Protein AF-A0A9P1H185-F1 (afdb_monomer_lite)

Radius of gyration: 24.17 Å; chains: 1; bounding box: 70×68×80 Å

Secondary structure (DSSP, 8-state):
--TT------HHHHHHHHHHHHHHHHHHHHHHHHHHHHHHTTTTT-BHHHHHHH-TT-----SSGGGSPPPPP-TTTS-S-TTS-S--------TT-TT------------S----------TTHHHHTTTS-HHHHHHHHHHHHHHH---HHHHHHHHHHHHHHHHHHHT---SGGGGS------HHHHHHHT-SSSGGG-TT-TTSTT-HHHHHHHHHHHHHHHHHHHHSTT--HHHHHHHHHHHHHHHHTTBSSHHHHHHHHHHHHHHHH-GGGS-HHHHHHHHHHTT--SS---GGG-GGGSTTTTS-PPPHHHHHHHHHHHHHHHHHHHHHHHHHHHHHHHHHHHHHTTS-------

pLDDT: mean 76.31, std 20.83, range [21.75, 98.5]

Structure (mmCIF, N/CA/C/O backbone):
data_AF-A0A9P1H185-F1
#
_entry.id   AF-A0A9P1H185-F1
#
loop_
_atom_site.group_PDB
_atom_site.id
_atom_site.type_symbol
_atom_site.label_atom_id
_atom_site.label_alt_id
_atom_site.label_comp_id
_atom_site.label_asym_id
_atom_site.label_entity_id
_atom_site.label_seq_id
_atom_site.pdbx_PDB_ins_code
_atom_site.Cartn_x
_atom_site.Cartn_y
_atom_site.Cartn_z
_atom_site.occupancy
_atom_site.B_iso_or_equiv
_atom_site.auth_seq_id
_atom_site.auth_comp_id
_atom_site.auth_asym_id
_atom_site.auth_atom_id
_atom_site.pdbx_PDB_model_num
ATOM 1 N N . MET A 1 1 ? -19.708 -1.095 45.847 1.00 39.59 1 MET A N 1
ATOM 2 C CA . MET A 1 1 ? -19.482 -0.284 44.632 1.00 39.59 1 MET A CA 1
ATOM 3 C C . MET A 1 1 ? -20.523 -0.719 43.624 1.00 39.59 1 MET A C 1
ATOM 5 O O . MET A 1 1 ? -20.491 -1.873 43.225 1.00 39.59 1 MET A O 1
ATOM 9 N N . ASN A 1 2 ? -21.507 0.139 43.353 1.00 37.62 2 ASN A N 1
ATOM 10 C CA . ASN A 1 2 ? -22.633 -0.177 42.475 1.00 37.62 2 ASN A CA 1
ATOM 11 C C . ASN A 1 2 ? -22.173 -0.309 41.018 1.00 37.62 2 ASN A C 1
ATOM 13 O O . ASN A 1 2 ? -21.367 0.485 40.545 1.00 37.62 2 ASN A O 1
ATOM 17 N N . GLU A 1 3 ? -22.770 -1.260 40.303 1.00 44.12 3 GLU A N 1
ATOM 18 C CA . GLU A 1 3 ? -22.661 -1.509 38.854 1.00 44.12 3 GLU A CA 1
ATOM 19 C C . GLU A 1 3 ? -23.153 -0.349 37.955 1.00 44.12 3 GLU A C 1
ATOM 21 O O . GLU A 1 3 ? -23.257 -0.504 36.740 1.00 44.12 3 GLU A O 1
ATOM 26 N N . SER A 1 4 ? -23.447 0.827 38.516 1.00 45.25 4 SER A N 1
ATOM 27 C CA . SER A 1 4 ? -24.159 1.922 37.846 1.00 45.25 4 SER A CA 1
ATOM 28 C C . SER A 1 4 ? -23.272 3.025 37.248 1.00 45.25 4 SER A C 1
ATOM 30 O O . SER A 1 4 ? -23.803 4.041 36.818 1.00 45.25 4 SER A O 1
ATOM 32 N N . GLU A 1 5 ? -21.949 2.850 37.181 1.00 45.44 5 GLU A N 1
ATOM 33 C CA . GLU A 1 5 ? -21.020 3.822 36.564 1.00 45.44 5 GLU A CA 1
ATOM 34 C C . GLU A 1 5 ? -20.367 3.303 35.267 1.00 45.44 5 GLU A C 1
ATOM 36 O O . GLU A 1 5 ? -19.230 3.642 34.938 1.00 45.44 5 GLU A O 1
ATOM 41 N N . ARG A 1 6 ? -21.080 2.501 34.462 1.00 50.19 6 ARG A N 1
ATOM 42 C CA . ARG A 1 6 ? -20.722 2.403 33.037 1.00 50.19 6 ARG A CA 1
ATOM 43 C C . ARG A 1 6 ? -21.181 3.681 32.349 1.00 50.19 6 ARG A C 1
ATOM 45 O O . ARG A 1 6 ? -22.349 3.821 32.009 1.00 50.19 6 ARG A O 1
ATOM 52 N N . SER A 1 7 ? -20.245 4.606 32.166 1.00 54.88 7 SER A N 1
ATOM 53 C CA . SER A 1 7 ? -20.373 5.751 31.264 1.00 54.88 7 SER A CA 1
ATOM 54 C C . SER A 1 7 ? -20.792 5.260 29.872 1.00 54.88 7 SER A C 1
ATOM 56 O O . SER A 1 7 ? -19.984 4.704 29.127 1.00 54.88 7 SER A O 1
ATOM 58 N N . VAL A 1 8 ? -22.078 5.390 29.544 1.00 65.25 8 VAL A N 1
ATOM 59 C CA . VAL A 1 8 ? -22.592 5.144 28.195 1.00 65.25 8 VAL A CA 1
ATOM 60 C C . VAL A 1 8 ? -22.393 6.440 27.416 1.00 65.25 8 VAL A C 1
ATOM 62 O O . VAL A 1 8 ? -23.007 7.458 27.734 1.00 65.25 8 VAL A O 1
ATOM 65 N N . LEU A 1 9 ? -21.501 6.421 26.424 1.00 73.00 9 LEU A N 1
ATOM 66 C CA . LEU A 1 9 ? -21.326 7.532 25.484 1.00 73.00 9 LEU A CA 1
ATOM 67 C C . LEU A 1 9 ? -22.669 7.860 24.815 1.00 73.00 9 LEU A C 1
ATOM 69 O O . LEU A 1 9 ? -23.415 6.958 24.431 1.00 73.00 9 LEU A O 1
ATOM 73 N N . SER A 1 10 ? -22.981 9.150 24.670 1.00 83.69 10 SER A N 1
ATOM 74 C CA . SER A 1 10 ? -24.190 9.570 23.956 1.00 83.69 10 SER A CA 1
ATOM 75 C C . SER A 1 10 ? -24.109 9.175 22.476 1.00 83.69 10 SER A C 1
ATOM 77 O O . SER A 1 10 ? -23.017 9.130 21.908 1.00 83.69 10 SER A O 1
ATOM 79 N N . ALA A 1 11 ? -25.255 8.961 21.821 1.00 78.62 11 ALA A N 1
ATOM 80 C CA . ALA A 1 11 ? -25.297 8.635 20.391 1.00 78.62 11 ALA A CA 1
ATOM 81 C C . ALA A 1 11 ? -24.588 9.689 19.515 1.00 78.62 11 ALA A C 1
ATOM 83 O O . ALA A 1 11 ? -23.937 9.335 18.534 1.00 78.62 11 ALA A O 1
ATOM 84 N N . ALA A 1 12 ? -24.660 10.969 19.900 1.00 78.94 12 ALA A N 1
ATOM 85 C CA . ALA A 1 12 ? -23.953 12.056 19.223 1.00 78.94 12 ALA A CA 1
ATOM 86 C C . ALA A 1 12 ? -22.429 11.924 19.373 1.00 78.94 12 ALA A C 1
ATOM 88 O O . ALA A 1 12 ? -21.703 11.988 18.385 1.00 78.94 12 ALA A O 1
ATOM 89 N N . THR A 1 13 ? -21.945 11.647 20.587 1.00 84.19 13 THR A N 1
ATOM 90 C CA . THR A 1 13 ? -20.512 11.450 20.853 1.00 84.19 13 THR A CA 1
ATOM 91 C C . THR A 1 13 ? -19.971 10.214 20.133 1.00 84.19 13 THR A C 1
ATOM 93 O O . THR A 1 13 ? -18.872 10.242 19.589 1.00 84.19 13 THR A O 1
ATOM 96 N N . THR A 1 14 ? -20.747 9.128 20.074 1.00 83.44 14 THR A N 1
ATOM 97 C CA . THR A 1 14 ? -20.381 7.940 19.292 1.00 83.44 14 THR A CA 1
ATOM 98 C C . THR A 1 14 ? -20.280 8.262 17.801 1.00 83.44 14 THR A C 1
ATOM 100 O O . THR A 1 14 ? -19.307 7.860 17.169 1.00 83.44 14 THR A O 1
ATOM 103 N N . ALA A 1 15 ? -21.235 9.012 17.241 1.00 81.69 15 ALA A N 1
ATOM 104 C CA . ALA A 1 15 ? -21.205 9.412 15.835 1.00 81.69 15 ALA A CA 1
ATOM 105 C C . ALA A 1 15 ? -19.989 10.295 15.503 1.00 81.69 15 ALA A C 1
ATOM 107 O O . ALA A 1 15 ? -19.333 10.072 14.485 1.00 81.69 15 ALA A O 1
ATOM 108 N N . GLU A 1 16 ? -19.641 11.243 16.376 1.00 86.94 16 GLU A N 1
ATOM 109 C CA . GLU A 1 16 ? -18.440 12.074 16.226 1.00 86.94 16 GLU A CA 1
ATOM 110 C C . GLU A 1 16 ? -17.150 11.245 16.269 1.00 86.94 16 GLU A C 1
ATOM 112 O O . GLU A 1 16 ? -16.282 11.423 15.414 1.00 86.94 16 GLU A O 1
ATOM 117 N N . LEU A 1 17 ? -17.031 10.298 17.210 1.00 86.25 17 LEU A N 1
ATOM 118 C CA . LEU A 1 17 ? -15.871 9.400 17.277 1.00 86.25 17 LEU A CA 1
ATOM 119 C C . LEU A 1 17 ? -15.744 8.522 16.029 1.00 86.25 17 LEU A C 1
ATOM 121 O O . LEU A 1 17 ? -14.633 8.312 15.534 1.00 86.25 17 LEU A O 1
ATOM 125 N N . VAL A 1 18 ? -16.863 8.003 15.520 1.00 86.38 18 VAL A N 1
ATOM 126 C CA . VAL A 1 18 ? -16.877 7.210 14.286 1.00 86.38 18 VAL A CA 1
ATOM 127 C C . VAL A 1 18 ? -16.419 8.071 13.114 1.00 86.38 18 VAL A C 1
ATOM 129 O O . VAL A 1 18 ? -15.514 7.662 12.391 1.00 86.38 18 VAL A O 1
ATOM 132 N N . LEU A 1 19 ? -16.963 9.281 12.960 1.00 87.19 19 LEU A N 1
ATOM 133 C CA . LEU A 1 19 ? -16.576 10.186 11.880 1.00 87.19 19 LEU A CA 1
ATOM 134 C C . LEU A 1 19 ? -15.090 10.558 11.951 1.00 87.19 19 LEU A C 1
ATOM 136 O O . LEU A 1 19 ? -14.402 10.514 10.932 1.00 87.19 19 LEU A O 1
ATOM 140 N N . PHE A 1 20 ? -14.584 10.867 13.147 1.00 89.75 20 PHE A N 1
ATOM 141 C CA . PHE A 1 20 ? -13.164 11.133 13.368 1.00 89.75 20 PHE A CA 1
ATOM 142 C C . PHE A 1 20 ? -12.298 9.938 12.957 1.00 89.75 20 PHE A C 1
ATOM 144 O O . PHE A 1 20 ? -11.315 10.105 12.240 1.00 89.75 20 PHE A O 1
ATOM 151 N N . THR A 1 21 ? -12.689 8.727 13.360 1.00 89.88 21 THR A N 1
ATOM 152 C CA . THR A 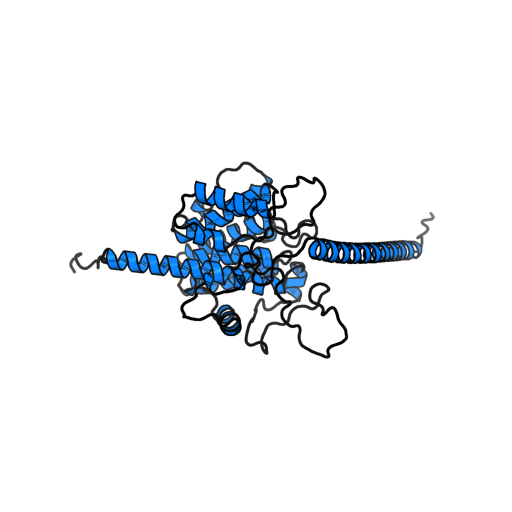1 21 ? -11.954 7.494 13.039 1.00 89.88 21 THR A CA 1
ATOM 153 C C . THR A 1 21 ? -11.947 7.216 11.538 1.00 89.88 21 THR A C 1
ATOM 155 O O . THR A 1 21 ? -10.902 6.902 10.971 1.00 89.88 21 THR A O 1
ATOM 158 N N . VAL A 1 22 ? -13.095 7.358 10.870 1.00 90.88 22 VAL A N 1
ATOM 159 C CA . VAL A 1 22 ? -13.203 7.191 9.414 1.00 90.88 22 VAL A CA 1
ATOM 160 C C . VAL A 1 22 ? -12.329 8.222 8.701 1.00 90.88 22 VAL A C 1
ATOM 162 O O . VAL A 1 22 ? -11.577 7.866 7.798 1.00 90.88 22 VAL A O 1
ATOM 165 N N . HIS A 1 23 ? -12.369 9.483 9.131 1.00 91.69 23 HIS A N 1
ATOM 166 C CA . HIS A 1 23 ? -11.554 10.550 8.558 1.00 91.69 23 HIS A CA 1
ATOM 167 C C . HIS A 1 23 ? -10.048 10.296 8.730 1.00 91.69 23 HIS A C 1
ATOM 169 O O . HIS A 1 23 ? -9.296 10.389 7.760 1.00 91.69 23 HIS A O 1
ATOM 175 N N . ASP A 1 24 ? -9.608 9.910 9.932 1.00 93.62 24 ASP A N 1
ATOM 176 C CA . ASP A 1 24 ? -8.214 9.549 10.211 1.00 93.62 24 ASP A CA 1
ATOM 177 C C . ASP A 1 24 ? -7.738 8.388 9.323 1.00 93.62 24 ASP A C 1
ATOM 179 O O . ASP A 1 24 ? -6.635 8.434 8.778 1.00 93.62 24 ASP A O 1
ATOM 183 N N . ARG A 1 25 ? -8.589 7.384 9.083 1.00 94.81 25 ARG A N 1
ATOM 184 C CA . ARG A 1 25 ? -8.287 6.265 8.180 1.00 94.81 25 ARG A CA 1
ATOM 185 C C . ARG A 1 25 ? -8.293 6.643 6.700 1.00 94.81 25 ARG A C 1
ATOM 187 O O . ARG A 1 25 ? -7.460 6.133 5.954 1.00 94.81 25 ARG A O 1
ATOM 194 N N . ILE A 1 26 ? -9.173 7.546 6.261 1.00 92.88 26 ILE A N 1
ATOM 195 C CA . ILE A 1 26 ? -9.158 8.073 4.885 1.00 92.88 26 ILE A CA 1
ATOM 196 C C . ILE A 1 26 ? -7.829 8.783 4.622 1.00 92.88 26 ILE A C 1
ATOM 198 O O . ILE A 1 26 ? -7.151 8.477 3.640 1.00 92.88 26 ILE A O 1
ATOM 202 N N . ILE A 1 27 ? -7.431 9.695 5.516 1.00 91.50 27 ILE A N 1
ATOM 203 C CA . ILE A 1 27 ? -6.140 10.384 5.406 1.00 91.50 27 ILE A CA 1
ATOM 204 C C . ILE A 1 27 ? -5.007 9.360 5.479 1.00 91.50 27 ILE A C 1
ATOM 206 O O . ILE A 1 27 ? -4.092 9.407 4.660 1.00 91.50 27 ILE A O 1
ATOM 210 N N . GLY A 1 28 ? -5.097 8.401 6.403 1.00 94.00 28 GLY A N 1
ATOM 211 C CA . GLY A 1 28 ? -4.135 7.317 6.546 1.00 94.00 28 GLY A CA 1
ATOM 212 C C . GLY A 1 28 ? -3.931 6.563 5.237 1.00 94.00 28 GLY A C 1
ATOM 213 O O . GLY A 1 28 ? -2.795 6.374 4.824 1.00 94.00 28 GLY A O 1
ATOM 214 N N . SER A 1 29 ? -5.008 6.197 4.541 1.00 94.25 29 SER A N 1
ATOM 215 C CA . SER A 1 29 ? -4.953 5.506 3.249 1.00 94.25 29 SER A CA 1
ATOM 216 C C . SER A 1 29 ? -4.275 6.341 2.161 1.00 94.25 29 SER A C 1
ATOM 218 O O . SER A 1 29 ? -3.457 5.818 1.406 1.00 94.25 29 SER A O 1
ATOM 220 N N . ILE A 1 30 ? -4.604 7.629 2.060 1.00 89.88 30 ILE A N 1
ATOM 221 C CA . ILE A 1 30 ? -4.063 8.509 1.013 1.00 89.88 30 ILE A CA 1
ATOM 222 C C . ILE A 1 30 ? -2.581 8.795 1.273 1.00 89.88 30 ILE A C 1
ATOM 224 O O . ILE A 1 30 ? -1.744 8.625 0.387 1.00 89.88 30 ILE A O 1
ATOM 228 N N . ILE A 1 31 ? -2.241 9.192 2.500 1.00 91.06 31 ILE A N 1
ATOM 229 C CA . ILE A 1 31 ? -0.861 9.508 2.876 1.00 91.06 31 ILE A CA 1
ATOM 230 C C . ILE A 1 31 ? -0.013 8.241 2.927 1.00 91.06 31 ILE A C 1
ATOM 232 O O . ILE A 1 31 ? 1.103 8.242 2.422 1.00 91.06 31 ILE A O 1
ATOM 236 N N . GLY A 1 32 ? -0.540 7.144 3.467 1.00 94.62 32 GLY A N 1
ATOM 237 C CA . GLY A 1 32 ? 0.140 5.854 3.511 1.00 94.62 32 GLY A CA 1
ATOM 238 C C . GLY A 1 32 ? 0.512 5.352 2.118 1.00 94.62 32 GLY A C 1
ATOM 239 O O . GLY A 1 32 ? 1.620 4.861 1.927 1.00 94.62 32 GLY A O 1
ATOM 240 N N . SER A 1 33 ? -0.358 5.553 1.126 1.00 93.00 33 SER A N 1
ATOM 241 C CA . SER A 1 33 ? -0.034 5.276 -0.275 1.00 93.00 33 SER A CA 1
ATOM 242 C C . SER A 1 33 ? 1.151 6.105 -0.776 1.00 93.00 33 SER A C 1
ATOM 244 O O . SER A 1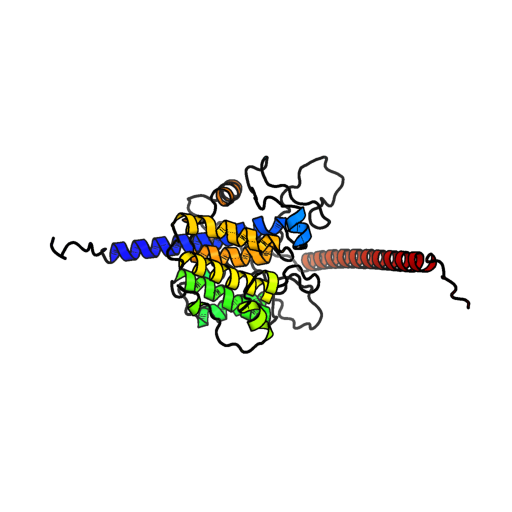 33 ? 2.117 5.539 -1.283 1.00 93.00 33 SER A O 1
ATOM 246 N N . ALA A 1 34 ? 1.120 7.425 -0.574 1.00 89.69 34 ALA A N 1
ATOM 247 C CA . ALA A 1 34 ? 2.197 8.317 -1.002 1.00 89.69 34 ALA A CA 1
ATOM 248 C C . ALA A 1 34 ? 3.532 8.032 -0.286 1.00 89.69 34 ALA A C 1
ATOM 250 O O . ALA A 1 34 ? 4.597 8.115 -0.893 1.00 89.69 34 ALA A O 1
ATOM 251 N N . LEU A 1 35 ? 3.489 7.675 1.003 1.00 92.56 35 LEU A N 1
ATOM 252 C CA . LEU A 1 35 ? 4.677 7.258 1.749 1.00 92.56 35 LEU A CA 1
ATOM 253 C C . LEU A 1 35 ? 5.231 5.934 1.230 1.00 92.56 35 LEU A C 1
ATOM 255 O O . LEU A 1 35 ? 6.443 5.793 1.104 1.00 92.56 35 LEU A O 1
ATOM 259 N N . GLY A 1 36 ? 4.351 4.975 0.941 1.00 93.88 36 GLY A N 1
ATOM 260 C CA . GLY A 1 36 ? 4.725 3.693 0.362 1.00 93.88 36 GLY A CA 1
ATOM 261 C C . GLY A 1 36 ? 5.460 3.863 -0.964 1.00 93.88 36 GLY A C 1
ATOM 262 O O . GLY A 1 36 ? 6.557 3.334 -1.108 1.00 93.88 36 GLY A O 1
ATOM 263 N N . ASP A 1 37 ? 4.905 4.668 -1.870 1.00 88.62 37 ASP A N 1
ATOM 264 C CA . ASP A 1 37 ? 5.529 5.037 -3.146 1.00 88.62 37 ASP A CA 1
ATOM 265 C C . ASP A 1 37 ? 6.927 5.648 -2.937 1.00 88.62 37 ASP A C 1
ATOM 267 O O . ASP A 1 37 ? 7.939 5.094 -3.370 1.00 88.62 37 ASP A O 1
ATOM 271 N N . ALA A 1 38 ? 7.010 6.726 -2.148 1.00 90.50 38 ALA A N 1
ATOM 272 C CA . ALA A 1 38 ? 8.258 7.446 -1.901 1.00 90.50 38 ALA A CA 1
ATOM 273 C C . ALA A 1 38 ? 9.359 6.574 -1.267 1.00 90.50 38 ALA A C 1
ATOM 275 O O . ALA A 1 38 ? 10.539 6.739 -1.581 1.00 90.50 38 ALA A O 1
ATOM 276 N N . ILE A 1 39 ? 8.990 5.665 -0.361 1.00 94.00 39 ILE A N 1
ATOM 277 C CA . ILE A 1 39 ? 9.927 4.749 0.297 1.00 94.00 39 ILE A CA 1
ATOM 278 C C . ILE A 1 39 ? 10.303 3.590 -0.634 1.00 94.00 39 ILE A C 1
ATOM 280 O O . ILE A 1 39 ? 11.472 3.212 -0.690 1.00 94.00 39 ILE A O 1
ATOM 284 N N . GLY A 1 40 ? 9.362 3.056 -1.414 1.00 93.81 40 GLY A N 1
ATOM 285 C CA . GLY A 1 40 ? 9.627 1.968 -2.357 1.00 93.81 40 GLY A CA 1
ATOM 286 C C . GLY A 1 40 ? 10.577 2.350 -3.495 1.00 93.81 40 GLY A C 1
ATOM 287 O O . GLY A 1 40 ? 11.371 1.507 -3.924 1.00 93.81 40 GLY A O 1
ATOM 288 N N . LEU A 1 41 ? 10.628 3.633 -3.875 1.00 90.12 41 LEU A N 1
ATOM 289 C CA . LEU A 1 41 ? 11.610 4.160 -4.834 1.00 90.12 41 LEU A CA 1
ATOM 290 C C . LEU A 1 41 ? 13.069 3.892 -4.440 1.00 90.12 41 LEU A C 1
ATOM 292 O O . LEU A 1 41 ? 13.939 3.928 -5.305 1.00 90.12 41 LEU A O 1
ATOM 296 N N . TYR A 1 42 ? 13.384 3.638 -3.164 1.00 93.31 42 TYR A N 1
ATOM 297 C CA . TYR A 1 42 ? 14.753 3.304 -2.748 1.00 93.31 42 TYR A CA 1
ATOM 298 C C . TYR A 1 42 ? 15.222 1.949 -3.289 1.00 93.31 42 TYR A C 1
ATOM 300 O O . TYR A 1 42 ? 16.418 1.736 -3.503 1.00 93.31 42 TYR A O 1
ATOM 308 N N . THR A 1 43 ? 14.296 1.029 -3.530 1.00 94.12 43 THR A N 1
ATOM 309 C CA . THR A 1 43 ? 14.589 -0.379 -3.833 1.00 94.12 43 THR A CA 1
ATOM 310 C C . THR A 1 43 ? 13.931 -0.883 -5.113 1.00 94.12 43 THR A C 1
ATOM 312 O O . THR A 1 43 ? 14.149 -2.032 -5.488 1.00 94.12 43 THR A O 1
ATOM 315 N N . GLU A 1 44 ? 13.170 -0.036 -5.804 1.00 90.31 44 GLU A N 1
ATOM 316 C CA . GLU A 1 44 ? 12.649 -0.294 -7.149 1.00 90.31 44 GLU A CA 1
ATOM 317 C C . GLU A 1 44 ? 13.753 -0.817 -8.097 1.00 90.31 44 GLU A C 1
ATOM 319 O O . GLU A 1 44 ? 14.895 -0.352 -8.067 1.00 90.31 44 GLU A O 1
ATOM 324 N N . PHE A 1 45 ? 13.435 -1.838 -8.890 1.00 87.44 45 PHE A N 1
ATOM 325 C CA . PHE A 1 45 ? 14.328 -2.569 -9.800 1.00 87.44 45 PHE A CA 1
ATOM 326 C C . PHE A 1 45 ? 15.558 -3.240 -9.165 1.00 87.44 45 PHE A C 1
ATOM 328 O O . PHE A 1 45 ? 16.350 -3.865 -9.874 1.00 87.44 45 PHE A O 1
ATOM 335 N N . LEU A 1 46 ? 15.733 -3.172 -7.843 1.00 90.62 46 LEU A N 1
ATOM 336 C CA . LEU A 1 46 ? 16.802 -3.890 -7.152 1.00 90.62 46 LEU A CA 1
ATOM 337 C C . LEU A 1 46 ? 16.373 -5.330 -6.852 1.00 90.62 46 LEU A C 1
ATOM 339 O O . LEU A 1 46 ? 15.190 -5.623 -6.710 1.00 90.62 46 LEU A O 1
ATOM 343 N N . SER A 1 47 ? 17.346 -6.233 -6.710 1.00 92.88 47 SER A N 1
ATOM 344 C CA . SER A 1 47 ? 17.092 -7.545 -6.100 1.00 92.88 47 SER A CA 1
ATOM 345 C C . SER A 1 47 ? 17.006 -7.436 -4.580 1.00 92.88 47 SER A C 1
ATOM 347 O O . SER A 1 47 ? 17.585 -6.516 -3.996 1.00 92.88 47 SER A O 1
ATOM 349 N N . ALA A 1 48 ? 16.399 -8.418 -3.913 1.00 93.38 48 ALA A N 1
ATOM 350 C CA . ALA A 1 48 ? 16.352 -8.462 -2.452 1.00 93.38 48 ALA A CA 1
ATOM 351 C C . ALA A 1 48 ? 17.759 -8.461 -1.826 1.00 93.38 48 ALA A C 1
ATOM 353 O O . ALA A 1 48 ? 17.977 -7.910 -0.744 1.00 93.38 48 ALA A O 1
ATOM 354 N N . GLN A 1 49 ? 18.738 -9.082 -2.494 1.00 95.19 49 GLN A N 1
ATOM 355 C CA . GLN A 1 49 ? 20.134 -9.055 -2.054 1.00 95.19 49 GLN A CA 1
ATOM 356 C C . GLN A 1 49 ? 20.736 -7.657 -2.224 1.00 95.19 49 GLN A C 1
ATOM 358 O O . GLN A 1 49 ? 21.283 -7.102 -1.275 1.00 95.19 49 GLN A O 1
ATOM 363 N N . THR A 1 50 ? 20.566 -7.045 -3.397 1.00 93.75 50 THR A N 1
ATOM 364 C CA . THR A 1 50 ? 21.081 -5.698 -3.675 1.00 93.75 50 THR A CA 1
ATOM 365 C C . THR A 1 50 ? 20.463 -4.645 -2.756 1.00 93.75 50 THR A C 1
ATOM 367 O O . THR A 1 50 ? 21.179 -3.757 -2.294 1.00 93.75 50 THR A O 1
ATOM 370 N N . SER A 1 51 ? 19.169 -4.747 -2.452 1.00 95.94 51 SER A N 1
ATOM 371 C CA . SER A 1 51 ? 18.488 -3.885 -1.484 1.00 95.94 51 SER A CA 1
ATOM 372 C C . SER A 1 51 ? 19.128 -3.996 -0.100 1.00 95.94 51 SER A C 1
ATOM 374 O O . SER A 1 51 ? 19.476 -2.975 0.490 1.00 95.94 51 SER A O 1
ATOM 376 N N . ARG A 1 52 ? 19.368 -5.222 0.394 1.00 96.56 52 ARG A N 1
ATOM 377 C CA . ARG A 1 52 ? 20.036 -5.472 1.687 1.00 96.56 52 ARG A CA 1
ATOM 378 C C . ARG A 1 52 ? 21.456 -4.916 1.740 1.00 96.56 52 ARG A C 1
ATOM 380 O O . ARG A 1 52 ? 21.813 -4.290 2.733 1.00 96.56 52 ARG A O 1
ATOM 387 N N . ASP A 1 53 ? 22.223 -5.090 0.669 1.00 96.12 53 ASP A N 1
ATOM 388 C CA . ASP A 1 53 ? 23.597 -4.586 0.591 1.00 96.12 53 ASP A CA 1
ATOM 389 C C . ASP A 1 53 ? 23.642 -3.049 0.520 1.00 96.12 53 ASP A C 1
ATOM 391 O O . ASP A 1 53 ? 24.561 -2.423 1.044 1.00 96.12 53 ASP A O 1
ATOM 395 N N . SER A 1 54 ? 22.639 -2.428 -0.111 1.00 94.69 54 SER A N 1
ATOM 396 C CA . SER A 1 54 ? 22.565 -0.969 -0.287 1.00 94.69 54 SER A CA 1
ATOM 397 C C . SER A 1 54 ? 22.016 -0.247 0.941 1.00 94.69 54 SER A C 1
ATOM 399 O O . SER A 1 54 ? 22.436 0.871 1.234 1.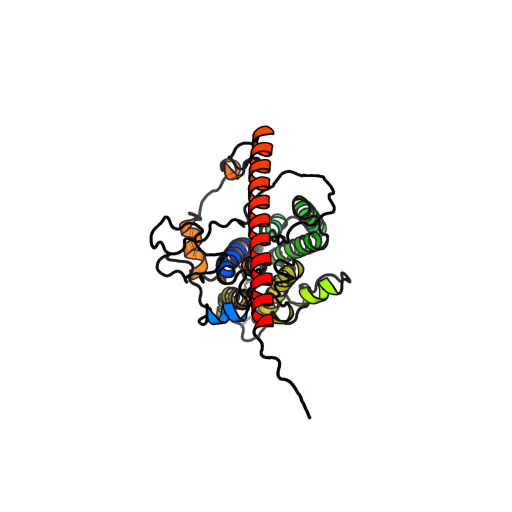00 94.69 54 SER A O 1
ATOM 401 N N . TYR A 1 55 ? 21.093 -0.884 1.665 1.00 96.69 55 TYR A N 1
ATOM 402 C CA . TYR A 1 55 ? 20.383 -0.306 2.808 1.00 96.69 55 TYR A CA 1
ATOM 403 C C . TYR A 1 55 ? 20.455 -1.221 4.040 1.00 96.69 55 TYR A C 1
ATOM 405 O O . TYR A 1 55 ? 19.421 -1.653 4.559 1.00 96.69 55 TYR A O 1
ATOM 413 N N . PRO A 1 56 ? 21.662 -1.510 4.567 1.00 96.00 56 PRO A N 1
ATOM 414 C CA . PRO A 1 56 ? 21.843 -2.481 5.650 1.00 96.00 56 PRO A CA 1
ATOM 415 C C . PRO A 1 56 ? 21.160 -2.056 6.956 1.00 96.00 56 PRO A C 1
ATOM 417 O O . PRO A 1 56 ? 20.751 -2.899 7.751 1.00 96.00 56 PRO A O 1
ATOM 420 N N . THR A 1 57 ? 21.004 -0.748 7.180 1.00 96.25 57 THR A N 1
ATOM 421 C CA . THR A 1 57 ? 20.336 -0.205 8.371 1.00 96.25 57 THR A CA 1
ATOM 422 C C . THR A 1 57 ? 18.819 -0.330 8.311 1.00 96.25 57 THR A C 1
ATOM 424 O O . THR A 1 57 ? 18.183 -0.252 9.360 1.00 96.25 57 THR A O 1
ATOM 427 N N . ARG A 1 58 ? 18.243 -0.488 7.106 1.00 96.25 58 ARG A N 1
ATOM 428 C CA . ARG A 1 58 ? 16.793 -0.473 6.852 1.00 96.25 58 ARG A CA 1
ATOM 429 C C . ARG A 1 58 ? 16.100 0.776 7.419 1.00 96.25 58 ARG A C 1
ATOM 431 O O . ARG A 1 58 ? 14.951 0.713 7.836 1.00 96.25 58 ARG A O 1
ATOM 438 N N . ARG A 1 59 ? 16.819 1.902 7.491 1.00 95.31 59 ARG A N 1
ATOM 439 C CA . ARG A 1 59 ? 16.297 3.192 7.963 1.00 95.31 59 ARG A CA 1
ATOM 440 C C . ARG A 1 59 ? 16.276 4.188 6.818 1.00 95.31 59 ARG A C 1
ATOM 442 O O . ARG A 1 59 ? 17.309 4.441 6.194 1.00 95.31 59 ARG A O 1
ATOM 449 N N . PHE A 1 60 ? 15.108 4.770 6.588 1.00 94.19 60 PHE A N 1
ATOM 450 C CA . PHE A 1 60 ? 14.861 5.690 5.488 1.00 94.19 60 PHE A CA 1
ATOM 451 C C . PHE A 1 60 ? 14.432 7.046 6.033 1.00 94.19 60 PHE A C 1
ATOM 453 O O . PHE A 1 60 ? 13.509 7.140 6.838 1.00 94.19 60 PHE A O 1
ATOM 460 N N . THR A 1 61 ? 15.113 8.094 5.584 1.00 91.50 61 THR A N 1
ATOM 461 C CA . THR A 1 61 ? 14.807 9.481 5.923 1.00 91.50 61 THR A CA 1
ATOM 462 C C . THR A 1 61 ? 14.436 10.207 4.641 1.00 91.50 61 THR A C 1
ATOM 464 O O . THR A 1 61 ? 15.241 10.258 3.715 1.00 91.50 61 THR A O 1
ATOM 467 N N . LEU A 1 62 ? 13.241 10.797 4.593 1.00 86.62 62 LEU A N 1
ATOM 468 C CA . LEU A 1 62 ? 12.783 11.583 3.439 1.00 86.62 62 LEU A CA 1
ATOM 469 C C . LEU A 1 62 ? 13.140 13.073 3.564 1.00 86.62 62 LEU A C 1
ATOM 471 O O . LEU A 1 62 ? 13.263 13.782 2.567 1.00 86.62 62 LEU A O 1
ATOM 475 N N . SER A 1 63 ? 13.290 13.572 4.793 1.00 81.56 63 SER A N 1
ATOM 476 C CA . SER A 1 63 ? 13.454 14.995 5.088 1.00 81.56 63 SER A CA 1
ATOM 477 C C . SER A 1 63 ? 14.157 15.212 6.434 1.00 81.56 63 SER A C 1
ATOM 479 O O . SER A 1 63 ? 13.994 14.380 7.325 1.00 81.56 63 SER A O 1
ATOM 481 N N . PRO A 1 64 ? 14.887 16.330 6.628 1.00 80.94 64 PRO A N 1
ATOM 482 C CA . PRO A 1 64 ? 15.186 17.380 5.645 1.00 80.94 64 PRO A CA 1
ATOM 483 C C . PRO A 1 64 ? 16.122 16.885 4.538 1.00 80.94 64 PRO A C 1
ATOM 485 O O . PRO A 1 64 ? 16.890 15.953 4.743 1.00 80.94 64 PRO A O 1
ATOM 488 N N . ARG A 1 65 ? 16.100 17.536 3.364 1.00 74.94 65 ARG A N 1
ATOM 489 C CA . ARG A 1 65 ? 16.855 17.104 2.165 1.00 74.94 65 ARG A CA 1
ATOM 490 C C . ARG A 1 65 ? 18.346 16.834 2.425 1.00 74.94 65 ARG A C 1
ATOM 492 O O . ARG A 1 65 ? 18.906 15.928 1.826 1.00 74.94 65 ARG A O 1
ATOM 499 N N . GLY A 1 66 ? 18.985 17.589 3.323 1.00 80.25 66 GLY A N 1
ATOM 500 C CA . GLY A 1 66 ? 20.398 17.396 3.686 1.00 80.25 66 GLY A CA 1
ATOM 501 C C . GLY A 1 66 ? 20.693 16.147 4.529 1.00 80.25 66 GLY A C 1
ATOM 502 O O . GLY A 1 66 ? 21.854 15.811 4.720 1.00 80.25 66 GLY A O 1
ATOM 503 N N . GLN A 1 67 ? 19.659 15.477 5.038 1.00 86.62 67 GLN A N 1
ATOM 504 C CA . GLN A 1 67 ? 19.738 14.253 5.843 1.00 86.62 67 GLN A CA 1
ATOM 505 C C . GLN A 1 67 ? 18.954 13.099 5.204 1.00 86.62 67 GLN A C 1
ATOM 507 O O . GLN A 1 67 ? 18.816 12.040 5.816 1.00 86.62 67 GLN A O 1
ATOM 512 N N . ALA A 1 68 ? 18.414 13.308 3.999 1.00 87.19 68 ALA A N 1
ATOM 513 C CA . ALA A 1 68 ? 17.665 12.283 3.300 1.00 87.19 68 ALA A CA 1
ATOM 514 C C . ALA A 1 68 ? 18.577 11.093 2.985 1.00 87.19 68 ALA A C 1
ATOM 516 O O . ALA A 1 68 ? 19.743 11.272 2.616 1.00 87.19 68 ALA A O 1
ATOM 517 N N . THR A 1 69 ? 18.047 9.878 3.124 1.00 90.31 69 THR A N 1
ATOM 518 C CA . THR A 1 69 ? 18.787 8.670 2.758 1.00 90.31 69 THR A CA 1
ATOM 519 C C . THR A 1 69 ? 19.156 8.777 1.274 1.00 90.31 69 THR A C 1
ATOM 521 O O . THR A 1 69 ? 18.288 9.108 0.462 1.00 90.31 69 THR A O 1
ATOM 524 N N . PRO A 1 70 ? 20.421 8.545 0.882 1.00 89.25 70 PRO A N 1
ATOM 525 C CA . PRO A 1 70 ? 20.812 8.636 -0.517 1.00 89.25 70 PRO A CA 1
ATOM 526 C C . PRO A 1 70 ? 20.241 7.463 -1.320 1.00 89.25 70 PRO A C 1
ATOM 528 O O . PRO A 1 70 ? 20.245 6.313 -0.871 1.00 89.25 70 PRO A O 1
ATOM 531 N N . PHE A 1 71 ? 19.782 7.741 -2.539 1.00 88.38 71 PHE A N 1
ATOM 532 C CA . PHE A 1 71 ? 19.449 6.685 -3.490 1.00 88.38 71 PHE A CA 1
ATOM 533 C C . PHE A 1 71 ? 20.706 5.926 -3.911 1.00 88.38 71 PHE A C 1
ATOM 535 O O . PHE A 1 71 ? 21.774 6.513 -4.111 1.00 88.38 71 PHE A O 1
ATOM 542 N N . ARG A 1 72 ? 20.563 4.612 -4.096 1.00 84.94 72 ARG A N 1
ATOM 543 C CA . ARG A 1 72 ? 21.552 3.812 -4.806 1.00 84.94 72 ARG A CA 1
ATOM 544 C C . ARG A 1 72 ? 21.612 4.327 -6.240 1.00 84.94 72 ARG A C 1
ATOM 546 O O . ARG A 1 72 ? 20.582 4.451 -6.894 1.00 84.94 72 ARG A O 1
ATOM 553 N N . ILE A 1 73 ? 22.819 4.604 -6.717 1.00 82.25 73 ILE A N 1
ATOM 554 C CA . ILE A 1 73 ? 23.037 4.982 -8.111 1.00 82.25 73 ILE A CA 1
ATOM 555 C C . ILE A 1 73 ? 23.006 3.709 -8.960 1.00 82.25 73 ILE A C 1
ATOM 557 O O . ILE A 1 73 ? 23.790 2.783 -8.744 1.00 82.25 73 ILE A O 1
ATOM 561 N N . ASP A 1 74 ? 22.097 3.675 -9.925 1.00 72.50 74 ASP A N 1
ATOM 562 C CA . ASP A 1 74 ? 21.941 2.619 -10.923 1.00 72.50 74 ASP A CA 1
ATOM 563 C C . ASP A 1 74 ? 21.465 3.231 -12.249 1.00 72.50 74 ASP A C 1
ATOM 565 O O . ASP A 1 74 ? 21.327 4.449 -12.361 1.00 72.50 74 ASP A O 1
ATOM 569 N N . TYR A 1 75 ? 21.238 2.411 -13.273 1.00 66.44 75 TYR A N 1
ATOM 570 C CA . TYR A 1 75 ? 20.791 2.893 -14.583 1.00 66.44 75 TYR A CA 1
ATOM 571 C C . TYR A 1 75 ? 19.468 3.681 -14.523 1.00 66.44 75 TYR A C 1
ATOM 573 O O . TYR A 1 75 ? 19.306 4.645 -15.264 1.00 66.44 75 TYR A O 1
ATOM 581 N N . HIS A 1 76 ? 18.558 3.315 -13.618 1.00 63.50 76 HIS A N 1
ATOM 582 C CA . HIS A 1 76 ? 17.238 3.931 -13.484 1.00 63.50 76 HIS A CA 1
ATOM 583 C C . HIS A 1 76 ? 17.284 5.259 -12.715 1.00 63.50 76 HIS A C 1
ATOM 585 O O . HIS A 1 76 ? 16.446 6.130 -12.929 1.00 63.50 76 HIS A O 1
ATOM 591 N N . ARG A 1 77 ? 18.283 5.435 -11.842 1.00 67.44 77 ARG A N 1
ATOM 592 C CA . ARG A 1 77 ? 18.420 6.595 -10.942 1.00 67.44 77 ARG A CA 1
ATOM 593 C C . ARG A 1 77 ? 19.630 7.476 -11.249 1.00 67.44 77 ARG A C 1
ATOM 595 O O . ARG A 1 77 ? 19.890 8.446 -10.535 1.00 67.44 77 ARG A O 1
ATOM 602 N N . SER A 1 78 ? 20.393 7.150 -12.291 1.00 52.12 78 SER A N 1
ATOM 603 C CA . SER A 1 78 ? 21.518 7.967 -12.753 1.00 52.12 78 SER A CA 1
ATOM 604 C C . SER A 1 78 ? 21.014 9.210 -13.494 1.00 52.12 78 SER A C 1
ATOM 606 O O . SER A 1 78 ? 20.136 9.091 -14.349 1.00 52.12 78 SER A O 1
ATOM 608 N N . PRO A 1 79 ? 21.586 10.404 -13.250 1.00 50.00 79 PRO A N 1
ATOM 609 C CA . PRO A 1 79 ? 21.288 11.581 -14.057 1.00 50.00 79 PRO A CA 1
ATOM 610 C C . PRO A 1 79 ? 21.682 11.323 -15.515 1.00 50.00 79 PRO A C 1
ATOM 612 O O . PRO A 1 79 ? 22.849 11.071 -15.815 1.00 50.00 79 PRO A O 1
ATOM 615 N N . THR A 1 80 ? 20.734 11.411 -16.444 1.00 41.16 80 THR A N 1
ATOM 616 C CA . THR A 1 80 ? 20.964 11.141 -17.873 1.00 41.16 80 THR A CA 1
ATOM 617 C C . THR A 1 80 ? 21.669 12.282 -18.628 1.00 41.16 80 THR A C 1
ATOM 619 O O . THR A 1 80 ? 21.713 12.262 -19.854 1.00 41.16 80 THR A O 1
ATOM 622 N N . HIS A 1 81 ? 22.295 13.253 -17.943 1.00 34.59 81 HIS A N 1
ATOM 623 C CA . HIS A 1 81 ? 23.071 14.322 -18.593 1.00 34.59 81 HIS A CA 1
ATOM 624 C C . HIS A 1 81 ? 24.353 14.730 -17.833 1.00 34.59 81 HIS A C 1
ATOM 626 O O . HIS A 1 81 ? 24.277 15.077 -16.656 1.00 34.59 81 HIS A O 1
ATOM 632 N N . PRO A 1 82 ? 25.522 14.813 -18.508 1.00 31.22 82 PRO A N 1
ATOM 633 C CA . PRO A 1 82 ? 26.799 15.216 -17.905 1.00 31.22 82 PRO A CA 1
ATOM 634 C C . PRO A 1 82 ? 27.019 16.744 -17.809 1.00 31.22 82 PRO A C 1
ATOM 636 O O . PRO A 1 82 ? 28.158 17.188 -17.702 1.00 31.22 82 PRO A O 1
ATOM 639 N N . ALA A 1 83 ? 25.970 17.576 -17.866 1.00 29.36 83 ALA A N 1
ATOM 640 C CA . ALA A 1 83 ? 26.116 19.038 -17.982 1.00 29.36 83 ALA A CA 1
ATOM 641 C C . ALA A 1 83 ? 25.877 19.841 -16.689 1.00 29.36 83 ALA A C 1
ATOM 643 O O . ALA A 1 83 ? 26.012 21.063 -16.697 1.00 29.36 83 ALA A O 1
ATOM 644 N N . THR A 1 84 ? 25.560 19.202 -15.567 1.00 30.23 84 THR A N 1
ATOM 645 C CA . THR A 1 84 ? 25.423 19.889 -14.275 1.00 30.23 84 THR A CA 1
ATOM 646 C C . THR A 1 84 ? 26.357 19.235 -13.273 1.00 30.23 84 THR A C 1
ATOM 648 O O . THR A 1 84 ? 26.350 18.014 -13.149 1.00 30.23 84 THR A O 1
ATOM 651 N N . GLY A 1 85 ? 27.188 20.042 -12.602 1.00 28.28 85 GLY A N 1
ATOM 652 C CA . GLY A 1 85 ? 28.142 19.605 -11.575 1.00 28.28 85 GLY A CA 1
ATOM 653 C C . GLY A 1 85 ? 27.488 18.832 -10.417 1.00 28.28 85 GLY A C 1
ATOM 654 O O . GLY A 1 85 ? 26.296 18.533 -10.486 1.00 28.28 85 GLY A O 1
ATOM 655 N N . PRO A 1 86 ? 28.237 18.502 -9.346 1.00 30.09 86 PRO A N 1
ATOM 656 C CA . PRO A 1 86 ? 27.836 17.534 -8.326 1.00 30.09 86 PRO A CA 1
ATOM 657 C C . PRO A 1 86 ? 26.629 18.046 -7.534 1.00 30.09 86 PRO A C 1
ATOM 659 O O . PRO A 1 86 ? 26.743 18.630 -6.461 1.00 30.09 86 PRO A O 1
ATOM 662 N N . THR A 1 87 ? 25.451 17.842 -8.098 1.00 33.50 87 THR A N 1
ATOM 663 C CA . THR A 1 87 ? 24.166 18.029 -7.459 1.00 33.50 87 THR A CA 1
ATOM 664 C C . THR A 1 87 ? 23.728 16.631 -7.073 1.00 33.50 87 THR A C 1
ATOM 666 O O . THR A 1 87 ? 23.593 15.738 -7.907 1.00 33.50 87 THR A O 1
ATOM 669 N N . THR A 1 88 ? 23.624 16.420 -5.765 1.00 35.72 88 THR A N 1
ATOM 670 C CA . THR A 1 88 ? 23.015 15.235 -5.163 1.00 35.72 88 THR A CA 1
ATOM 671 C C . THR A 1 88 ? 21.712 14.905 -5.890 1.00 35.72 88 THR A C 1
ATOM 673 O O . THR A 1 88 ? 20.963 15.843 -6.190 1.00 35.72 88 THR A O 1
ATOM 676 N N . PRO A 1 89 ? 21.437 13.617 -6.181 1.00 37.06 89 PRO A N 1
ATOM 677 C CA . PRO A 1 89 ? 20.305 13.227 -7.008 1.00 37.06 89 PRO A CA 1
ATOM 678 C C . PRO A 1 89 ? 19.036 13.834 -6.416 1.00 37.06 89 PRO A C 1
ATOM 680 O O . PRO A 1 89 ? 18.634 13.538 -5.291 1.00 37.06 89 PRO A O 1
ATOM 683 N N . THR A 1 90 ? 18.454 14.782 -7.146 1.00 34.53 90 THR A N 1
ATOM 684 C CA . THR A 1 90 ? 17.076 15.206 -6.932 1.00 34.53 90 THR A CA 1
ATOM 685 C C . THR A 1 90 ? 16.205 13.967 -7.047 1.00 34.53 90 THR A C 1
ATOM 687 O O . THR A 1 90 ? 16.444 13.170 -7.954 1.00 34.53 90 THR A O 1
ATOM 690 N N . MET A 1 91 ? 15.218 13.822 -6.152 1.00 34.25 91 MET A N 1
ATOM 691 C CA . MET A 1 91 ? 14.115 12.870 -6.328 1.00 34.25 91 MET A CA 1
ATOM 692 C C . MET A 1 91 ? 13.730 12.893 -7.812 1.00 34.25 91 MET A C 1
ATOM 694 O O . MET A 1 91 ? 13.411 13.988 -8.299 1.00 34.25 91 MET A O 1
ATOM 698 N N . PRO A 1 92 ? 13.847 11.779 -8.560 1.00 30.36 92 PRO A N 1
ATOM 699 C CA . PRO A 1 92 ? 13.335 11.754 -9.917 1.00 30.36 92 PRO A CA 1
ATOM 700 C C . PRO A 1 92 ? 11.887 12.231 -9.841 1.00 30.36 92 PRO A C 1
ATOM 702 O O . PRO A 1 92 ? 11.134 11.819 -8.957 1.00 30.36 92 PRO A O 1
ATOM 705 N N . ALA A 1 93 ? 11.541 13.208 -10.683 1.00 28.11 93 ALA A N 1
ATOM 706 C CA . ALA A 1 93 ? 10.179 13.698 -10.760 1.00 28.11 93 ALA A CA 1
ATOM 707 C C . ALA A 1 93 ? 9.283 12.479 -10.991 1.00 28.11 93 ALA A C 1
ATOM 709 O O . ALA A 1 93 ? 9.440 11.793 -11.997 1.00 28.11 93 ALA A O 1
ATOM 710 N N . CYS A 1 94 ? 8.424 12.205 -10.010 1.00 30.34 94 CYS A N 1
ATOM 711 C CA . CYS A 1 94 ? 7.478 11.103 -9.976 1.00 30.34 94 CYS A CA 1
ATOM 712 C C . CYS A 1 94 ? 6.705 11.078 -11.305 1.00 30.34 94 CYS A C 1
ATOM 714 O O . CYS A 1 94 ? 5.795 11.879 -11.525 1.00 30.34 94 CYS A O 1
ATOM 716 N N . SER A 1 95 ? 7.107 10.208 -12.235 1.00 26.89 95 SER A N 1
ATOM 717 C CA . SER A 1 95 ? 6.338 9.933 -13.453 1.00 26.89 95 SER A CA 1
ATOM 718 C C . SER A 1 95 ? 5.118 9.054 -13.159 1.00 26.89 95 SER A C 1
ATOM 720 O O . SER A 1 95 ? 4.284 8.856 -14.037 1.00 26.89 95 SER A O 1
ATOM 722 N N . SER A 1 96 ? 5.017 8.566 -11.922 1.00 33.50 96 SER A N 1
ATOM 723 C CA . SER A 1 96 ? 4.000 7.681 -11.354 1.00 33.50 96 SER A CA 1
ATOM 724 C C . SER A 1 96 ? 3.148 8.390 -10.290 1.00 33.50 96 SER A C 1
ATOM 726 O O . SER A 1 96 ? 2.678 7.774 -9.338 1.00 33.50 96 SER A O 1
ATOM 728 N N . SER A 1 97 ? 2.917 9.703 -10.434 1.00 28.39 97 SER A N 1
ATOM 729 C CA . SER A 1 97 ? 2.032 10.424 -9.514 1.00 28.39 97 SER A CA 1
ATOM 730 C C . SER A 1 97 ? 0.638 9.768 -9.491 1.00 28.39 97 SER A C 1
ATOM 732 O O . SER A 1 97 ? 0.029 9.618 -10.558 1.00 28.39 97 SER A O 1
ATOM 734 N N . PRO A 1 98 ? 0.063 9.465 -8.309 1.00 32.59 98 PRO A N 1
ATOM 735 C CA . PRO A 1 98 ? -1.305 8.952 -8.183 1.00 32.59 98 PRO A CA 1
ATOM 736 C C . PRO A 1 98 ? -2.374 9.965 -8.646 1.00 32.59 98 PRO A C 1
ATOM 738 O O . PRO A 1 98 ? -3.560 9.641 -8.673 1.00 32.59 98 PRO A O 1
ATOM 741 N N . PHE A 1 99 ? -1.963 11.180 -9.036 1.00 28.00 99 PHE A N 1
ATOM 742 C CA . PHE A 1 99 ? -2.803 12.238 -9.600 1.00 28.00 99 PHE A CA 1
ATOM 743 C C . PHE A 1 99 ? -2.831 12.288 -11.136 1.00 28.00 99 PHE A C 1
ATOM 745 O O . PHE A 1 99 ? -3.395 13.228 -11.695 1.00 28.00 99 PHE A O 1
ATOM 752 N N . CYS A 1 100 ? -2.265 11.315 -11.858 1.00 24.66 100 CYS A N 1
ATOM 753 C CA . CYS A 1 100 ? -2.421 11.278 -13.315 1.00 24.66 100 CYS A CA 1
ATOM 754 C C . CYS A 1 100 ? -3.814 10.776 -13.730 1.00 24.66 100 CYS A C 1
ATOM 756 O O . CYS A 1 100 ? -4.034 9.629 -14.115 1.00 24.66 100 CYS A O 1
ATOM 758 N N . THR A 1 101 ? -4.754 11.713 -13.661 1.00 25.00 101 THR A N 1
ATOM 759 C CA . THR A 1 101 ? -6.092 11.712 -14.238 1.00 25.00 101 THR A CA 1
ATOM 760 C C . THR A 1 101 ? -6.062 11.377 -15.734 1.00 25.00 101 THR A C 1
ATOM 762 O O . THR A 1 101 ? -5.286 11.947 -16.498 1.00 25.00 101 THR A O 1
ATOM 765 N N . ALA A 1 102 ? -6.960 10.470 -16.127 1.00 26.34 102 ALA A N 1
ATOM 766 C CA . ALA A 1 102 ? -7.630 10.363 -17.425 1.00 26.34 102 ALA A CA 1
ATOM 767 C C . ALA A 1 102 ? -6.819 10.717 -18.693 1.00 26.34 102 ALA A C 1
ATOM 769 O O . ALA A 1 102 ? -6.842 11.847 -19.176 1.00 26.34 102 ALA A O 1
ATOM 770 N N . ALA A 1 103 ? -6.256 9.701 -19.352 1.00 22.48 103 ALA A N 1
ATOM 771 C CA . ALA A 1 103 ? -6.103 9.746 -20.804 1.00 22.48 103 ALA A CA 1
ATOM 772 C C . ALA A 1 103 ? -7.390 9.211 -21.463 1.00 22.48 103 ALA A C 1
ATOM 774 O O . ALA A 1 103 ? -7.937 8.192 -21.046 1.00 22.48 103 ALA A O 1
ATOM 775 N N . ALA A 1 104 ? -7.884 9.944 -22.464 1.00 21.75 104 ALA A N 1
ATOM 776 C CA . ALA A 1 104 ? -9.137 9.734 -23.193 1.00 21.75 104 ALA A CA 1
ATOM 777 C C . ALA A 1 104 ? -9.411 8.269 -23.628 1.00 21.75 104 ALA A C 1
ATOM 779 O O . ALA A 1 104 ? -8.476 7.518 -23.910 1.00 21.75 104 ALA A O 1
ATOM 780 N N . PRO A 1 105 ? -10.692 7.860 -23.766 1.00 26.52 105 PRO A N 1
ATOM 781 C CA . PRO A 1 105 ? -11.066 6.475 -24.043 1.00 26.52 105 PRO A CA 1
ATOM 782 C C . PRO A 1 105 ? -10.668 6.067 -25.465 1.00 26.52 105 PRO A C 1
ATOM 784 O O . PRO A 1 105 ? -11.396 6.326 -26.425 1.00 26.52 105 PRO A O 1
ATOM 787 N N . ASN A 1 106 ? -9.542 5.370 -25.624 1.00 25.80 106 ASN A N 1
ATOM 788 C CA . ASN A 1 106 ? -9.205 4.756 -26.903 1.00 25.80 106 ASN A CA 1
ATOM 789 C C . ASN A 1 106 ? -9.832 3.357 -26.986 1.00 25.80 106 ASN A C 1
ATOM 791 O O . ASN A 1 106 ? -9.220 2.342 -26.661 1.00 25.80 106 ASN A O 1
ATOM 795 N N . ARG A 1 107 ? -11.098 3.300 -27.423 1.00 27.50 107 ARG A N 1
ATOM 796 C CA . ARG A 1 107 ? -11.783 2.052 -27.798 1.00 27.50 107 ARG A CA 1
ATOM 797 C C . ARG A 1 107 ? -11.170 1.480 -29.080 1.00 27.50 107 ARG A C 1
ATOM 799 O O . ARG A 1 107 ? -11.774 1.580 -30.146 1.00 27.50 107 ARG A O 1
ATOM 806 N N . ARG A 1 108 ? -9.998 0.847 -29.008 1.00 24.11 108 ARG A N 1
ATOM 807 C CA . ARG A 1 108 ? -9.527 -0.046 -30.080 1.00 24.11 108 ARG A CA 1
ATOM 808 C C . ARG A 1 108 ? -8.926 -1.314 -29.487 1.00 24.11 108 ARG A C 1
ATOM 810 O O . ARG A 1 108 ? -7.909 -1.283 -28.810 1.00 24.11 108 ARG A O 1
ATOM 817 N N . ARG A 1 109 ? -9.587 -2.443 -29.765 1.00 31.42 109 ARG A N 1
ATOM 818 C CA . ARG A 1 109 ? -9.056 -3.793 -29.549 1.00 31.42 109 ARG A CA 1
ATOM 819 C C . ARG A 1 109 ? -7.870 -3.990 -30.496 1.00 31.42 109 ARG A C 1
ATOM 821 O O . ARG A 1 109 ? -8.081 -4.249 -31.676 1.00 31.42 109 ARG A O 1
ATOM 828 N N . THR A 1 110 ? -6.647 -3.874 -29.994 1.00 24.98 110 THR A N 1
ATOM 829 C CA . THR A 1 110 ? -5.444 -4.348 -30.691 1.00 24.98 110 THR A CA 1
ATOM 830 C C . THR A 1 110 ? -4.808 -5.470 -29.875 1.00 24.98 110 THR A C 1
ATOM 832 O O . THR A 1 110 ? -4.419 -5.231 -28.733 1.00 24.98 110 THR A O 1
ATOM 835 N N . PRO A 1 111 ? -4.697 -6.692 -30.419 1.00 29.11 111 PRO A N 1
ATOM 836 C CA . PRO A 1 111 ? -4.006 -7.786 -29.759 1.00 29.11 111 PRO A CA 1
ATOM 837 C C . PRO A 1 111 ? -2.529 -7.748 -30.154 1.00 29.11 111 PRO A C 1
ATOM 839 O O . PRO A 1 111 ? -2.160 -8.419 -31.103 1.00 29.11 111 PRO A O 1
ATOM 842 N N . LEU A 1 112 ? -1.691 -6.949 -29.488 1.00 27.02 112 LEU A N 1
ATOM 843 C CA . LEU A 1 112 ? -0.228 -7.079 -29.572 1.00 27.02 112 LEU A CA 1
ATOM 844 C C . LEU A 1 112 ? 0.445 -6.301 -28.430 1.00 27.02 112 LEU A C 1
ATOM 846 O O . LEU A 1 112 ? 0.457 -5.075 -28.425 1.00 27.02 112 LEU A O 1
ATOM 850 N N . THR A 1 113 ? 0.970 -7.067 -27.467 1.00 28.25 113 THR A N 1
ATOM 851 C CA . THR A 1 113 ? 2.099 -6.749 -26.572 1.00 28.25 113 THR A CA 1
ATOM 852 C C . THR A 1 113 ? 2.196 -5.300 -26.080 1.00 28.25 113 THR A C 1
ATOM 854 O O . THR A 1 113 ? 3.002 -4.514 -26.578 1.00 28.25 113 THR A O 1
ATOM 857 N N . SER A 1 114 ? 1.417 -4.971 -25.050 1.00 26.81 114 SER A N 1
ATOM 858 C CA . SER A 1 114 ? 1.717 -3.842 -24.163 1.00 26.81 114 SER A CA 1
ATOM 859 C C . SER A 1 114 ? 2.978 -4.159 -23.338 1.00 26.81 114 SER A C 1
ATOM 861 O O . SER A 1 114 ? 3.132 -5.309 -22.918 1.00 26.81 114 SER A O 1
ATOM 863 N N . PRO A 1 115 ? 3.878 -3.190 -23.083 1.00 26.23 115 PRO A N 1
ATOM 864 C CA . PRO A 1 115 ? 4.922 -3.368 -22.075 1.00 26.23 115 PRO A CA 1
ATOM 865 C C . PRO A 1 115 ? 4.270 -3.620 -20.701 1.00 26.23 115 PRO A C 1
ATOM 867 O O . PRO A 1 115 ? 3.114 -3.223 -20.516 1.00 26.23 115 PRO A O 1
ATOM 870 N N . PRO A 1 116 ? 4.954 -4.279 -19.745 1.00 30.95 116 PRO A N 1
ATOM 871 C CA . PRO A 1 116 ? 4.417 -4.527 -18.411 1.00 30.95 116 PRO A CA 1
ATOM 872 C C . PRO A 1 116 ? 4.361 -3.203 -17.639 1.00 30.95 116 PRO A C 1
ATOM 874 O O . PRO A 1 116 ? 5.240 -2.885 -16.851 1.00 30.95 116 PRO A O 1
ATOM 877 N N . GLY A 1 117 ? 3.357 -2.380 -17.925 1.00 34.38 117 GLY A N 1
ATOM 878 C CA . GLY A 1 117 ? 2.951 -1.310 -17.031 1.00 34.38 117 GLY A CA 1
ATOM 879 C C . GLY A 1 117 ? 2.203 -1.949 -15.873 1.00 34.38 117 GLY A C 1
ATOM 880 O O . GLY A 1 117 ? 1.186 -2.614 -16.090 1.00 34.38 117 GLY A O 1
ATOM 881 N N . SER A 1 118 ? 2.720 -1.790 -14.659 1.00 37.53 118 SER A N 1
ATOM 882 C CA . SER A 1 118 ? 2.017 -2.199 -13.452 1.00 37.53 118 SER A CA 1
ATOM 883 C C . SER A 1 118 ? 0.703 -1.422 -13.374 1.00 37.53 118 SER A C 1
ATOM 885 O O . SER A 1 118 ? 0.716 -0.188 -13.497 1.00 37.53 118 SER A O 1
ATOM 887 N N . PRO A 1 119 ? -0.451 -2.083 -13.166 1.00 42.34 119 PRO A N 1
ATOM 888 C CA . PRO A 1 119 ? -1.643 -1.360 -12.778 1.00 42.34 119 PRO A CA 1
ATOM 889 C C . PRO A 1 119 ? -1.331 -0.737 -11.424 1.00 42.34 119 PRO A C 1
ATOM 891 O O . PRO A 1 119 ? -1.292 -1.416 -10.398 1.00 42.34 119 PRO A O 1
ATOM 894 N N . HIS A 1 120 ? -1.084 0.567 -11.432 1.00 46.97 120 HIS A N 1
ATOM 895 C CA . HIS A 1 120 ? -1.083 1.335 -10.211 1.00 46.97 120 HIS A CA 1
ATOM 896 C C . HIS A 1 120 ? -2.481 1.115 -9.642 1.00 46.97 120 HIS A C 1
ATOM 898 O O . HIS A 1 120 ? -3.496 1.402 -10.295 1.00 46.97 120 HIS A O 1
ATOM 904 N N . ALA A 1 121 ? -2.562 0.493 -8.468 1.00 48.84 121 ALA A N 1
ATOM 905 C CA . ALA A 1 121 ? -3.813 0.490 -7.743 1.00 48.84 121 ALA A CA 1
ATOM 906 C C . ALA A 1 121 ? -4.275 1.948 -7.633 1.00 48.84 121 ALA A C 1
ATOM 908 O O . ALA A 1 121 ? -3.455 2.865 -7.656 1.00 48.84 121 ALA A O 1
ATOM 909 N N . HIS A 1 122 ? -5.580 2.177 -7.544 1.00 62.84 122 HIS A N 1
ATOM 910 C CA . HIS A 1 122 ? -6.120 3.525 -7.395 1.00 62.84 122 HIS A CA 1
ATOM 911 C C . HIS A 1 122 ? -6.559 3.717 -5.932 1.00 62.84 122 HIS A C 1
ATOM 913 O O . HIS A 1 122 ? -7.763 3.703 -5.668 1.00 62.84 122 HIS A O 1
ATOM 919 N N . PRO A 1 123 ? -5.618 3.875 -4.968 1.00 61.59 123 PRO A N 1
ATOM 920 C CA . PRO A 1 123 ? -5.901 4.110 -3.554 1.00 61.59 123 PRO A CA 1
ATOM 921 C C . PRO A 1 123 ? -7.040 5.097 -3.276 1.00 61.59 123 PRO A C 1
ATOM 923 O O . PRO A 1 123 ? -7.841 4.812 -2.388 1.00 61.59 123 PRO A O 1
ATOM 926 N N . PRO A 1 124 ? -7.187 6.215 -4.025 1.00 73.44 124 PRO A N 1
ATOM 927 C CA . PRO A 1 124 ? -8.246 7.184 -3.753 1.00 73.44 124 PRO A CA 1
ATOM 928 C C . PRO A 1 124 ? -9.663 6.668 -4.036 1.00 73.44 124 PRO A C 1
ATOM 930 O O . PRO A 1 124 ? -10.623 7.223 -3.501 1.00 73.44 124 PRO A O 1
ATOM 933 N N . LEU A 1 125 ? -9.830 5.621 -4.855 1.00 83.12 125 LEU A N 1
ATOM 934 C CA . LEU A 1 125 ? -11.158 5.153 -5.254 1.00 83.12 125 LEU A CA 1
ATOM 935 C C . LEU A 1 125 ? -11.919 4.495 -4.093 1.00 83.12 125 LEU A C 1
ATOM 937 O O . LEU A 1 125 ? -13.136 4.657 -4.003 1.00 83.12 125 LEU A O 1
ATOM 941 N N . GLY A 1 126 ? -11.219 3.803 -3.188 1.00 83.12 126 GLY A N 1
ATOM 942 C CA . GLY A 1 126 ? -11.820 3.187 -1.999 1.00 83.12 126 GLY A CA 1
ATOM 943 C C . GLY A 1 126 ? -12.548 4.215 -1.121 1.00 83.12 126 GLY A C 1
ATOM 944 O O . GLY A 1 126 ? -13.761 4.089 -0.936 1.00 83.12 126 GLY A O 1
ATOM 945 N N . PRO A 1 127 ? -11.867 5.287 -0.662 1.00 87.56 127 PRO A N 1
ATOM 946 C CA . PRO A 1 127 ? -12.498 6.404 0.042 1.00 87.56 127 PRO A CA 1
ATOM 947 C C . PRO A 1 127 ? -13.674 7.038 -0.715 1.00 87.56 127 PRO A C 1
ATOM 949 O O . PRO A 1 127 ? -14.698 7.355 -0.113 1.00 87.56 127 PRO A O 1
ATOM 952 N N . MET A 1 128 ? -13.574 7.188 -2.041 1.00 88.12 128 MET A N 1
ATOM 953 C CA . MET A 1 128 ? -14.663 7.743 -2.862 1.00 88.12 128 MET A CA 1
ATOM 954 C C . MET A 1 128 ? -15.912 6.845 -2.908 1.00 88.12 128 MET A C 1
ATOM 956 O O . MET A 1 128 ? -16.996 7.319 -3.252 1.00 88.12 128 MET A O 1
ATOM 960 N N . CYS A 1 129 ? -15.780 5.562 -2.560 1.00 88.88 129 CYS A N 1
ATOM 961 C CA . CYS A 1 129 ? -16.858 4.577 -2.592 1.00 88.88 129 CYS A CA 1
ATOM 962 C C . CYS A 1 129 ? -17.472 4.273 -1.212 1.00 88.88 129 CYS A C 1
ATOM 964 O O . CYS A 1 129 ? -18.295 3.371 -1.117 1.00 88.88 129 CYS A O 1
ATOM 966 N N . ILE A 1 130 ? -17.158 5.025 -0.148 1.00 89.00 130 ILE A N 1
ATOM 967 C CA . ILE A 1 130 ? -17.727 4.800 1.203 1.00 89.00 130 ILE A CA 1
ATOM 968 C C . ILE A 1 130 ? -19.267 4.793 1.201 1.00 89.00 130 ILE A C 1
ATOM 970 O O . ILE A 1 130 ? -19.887 3.980 1.876 1.00 89.00 130 ILE A O 1
ATOM 974 N N . GLY A 1 131 ? -19.899 5.668 0.413 1.00 86.94 131 GLY A N 1
ATOM 975 C CA . GLY A 1 131 ? -21.361 5.727 0.272 1.00 86.94 131 GLY A CA 1
ATOM 976 C C . GLY A 1 131 ? -21.949 4.733 -0.738 1.00 86.94 131 GLY A C 1
ATOM 977 O O . GLY A 1 131 ? -23.088 4.917 -1.165 1.00 86.94 131 GLY A O 1
ATOM 978 N N . LYS A 1 132 ? -21.167 3.749 -1.197 1.00 89.31 132 LYS A N 1
ATOM 979 C CA . LYS A 1 132 ? -21.536 2.792 -2.246 1.00 89.31 132 LYS A CA 1
ATOM 980 C C . LYS A 1 132 ? -21.606 1.370 -1.711 1.00 89.31 132 LYS A C 1
ATOM 982 O O . LYS A 1 132 ? -20.859 0.974 -0.816 1.00 89.31 132 LYS A O 1
ATOM 987 N N . THR A 1 133 ? -22.501 0.586 -2.307 1.00 88.50 133 THR A N 1
ATOM 988 C CA . THR A 1 133 ? -22.535 -0.864 -2.085 1.00 88.50 133 THR A CA 1
ATOM 989 C C . THR A 1 133 ? -21.258 -1.519 -2.623 1.00 88.50 133 THR A C 1
ATOM 991 O O . THR A 1 133 ? -20.565 -0.954 -3.475 1.00 88.50 133 THR A O 1
ATOM 994 N N . GLN A 1 134 ? -20.949 -2.730 -2.157 1.00 85.88 134 GLN A N 1
ATOM 995 C CA . GLN A 1 134 ? -19.810 -3.502 -2.665 1.00 85.88 134 GLN A CA 1
ATOM 996 C C . GLN A 1 134 ? -19.899 -3.714 -4.187 1.00 85.88 134 GLN A C 1
ATOM 998 O O . GLN A 1 134 ? -18.927 -3.479 -4.900 1.00 85.88 134 GLN A O 1
ATOM 1003 N N . ALA A 1 135 ? -21.081 -4.062 -4.707 1.00 83.50 135 ALA A N 1
ATOM 1004 C CA . ALA A 1 135 ? -21.297 -4.241 -6.144 1.00 83.50 135 ALA A CA 1
ATOM 1005 C C . ALA A 1 135 ? -21.030 -2.951 -6.944 1.00 83.50 135 ALA A C 1
ATOM 1007 O O . ALA A 1 135 ? -20.259 -2.966 -7.900 1.00 83.50 135 ALA A O 1
ATOM 1008 N N . GLU A 1 136 ? -21.575 -1.806 -6.511 1.00 88.88 136 GLU A N 1
ATOM 1009 C CA . GLU A 1 136 ? -21.293 -0.514 -7.157 1.00 88.88 136 GLU A CA 1
ATOM 1010 C C . GLU A 1 136 ? -19.808 -0.126 -7.080 1.00 88.88 136 GLU A C 1
ATOM 1012 O O . GLU A 1 136 ? -19.292 0.551 -7.972 1.00 88.88 136 GLU A O 1
ATOM 1017 N N . THR A 1 137 ? -19.125 -0.520 -6.004 1.00 86.94 137 THR A N 1
ATOM 1018 C CA . THR A 1 137 ? -17.686 -0.288 -5.820 1.00 86.94 137 THR A CA 1
ATOM 1019 C C . THR A 1 137 ? -16.880 -1.100 -6.828 1.00 86.94 137 THR A C 1
ATOM 1021 O O . THR A 1 137 ? -16.003 -0.549 -7.495 1.00 86.94 137 THR A O 1
ATOM 1024 N N . PHE A 1 138 ? -17.223 -2.379 -7.003 1.00 85.88 138 PHE A N 1
ATOM 1025 C CA . PHE A 1 138 ? -16.613 -3.255 -8.003 1.00 85.88 138 PHE A CA 1
ATOM 1026 C C . PHE A 1 138 ? -16.830 -2.713 -9.416 1.00 85.88 138 PHE A C 1
ATOM 1028 O O . PHE A 1 138 ? -15.869 -2.607 -10.179 1.00 85.88 138 PHE A O 1
ATOM 1035 N N . ASP A 1 139 ? -18.055 -2.299 -9.747 1.00 85.06 139 ASP A N 1
ATOM 1036 C CA . ASP A 1 139 ? -18.384 -1.744 -11.062 1.00 85.06 139 ASP A CA 1
ATOM 1037 C C . ASP A 1 139 ? -17.574 -0.478 -11.365 1.00 85.06 139 ASP A C 1
ATOM 1039 O O . ASP A 1 139 ? -17.048 -0.314 -12.468 1.00 85.06 139 ASP A O 1
ATOM 1043 N N . ARG A 1 140 ? -17.420 0.418 -10.381 1.00 88.25 140 ARG A N 1
ATOM 1044 C CA . ARG A 1 140 ? -16.616 1.644 -10.525 1.00 88.25 140 ARG A CA 1
ATOM 1045 C C . ARG A 1 140 ? -15.134 1.347 -10.692 1.00 88.25 140 ARG A C 1
ATOM 1047 O O . ARG A 1 140 ? -14.495 1.956 -11.549 1.00 88.25 140 ARG A O 1
ATOM 1054 N N . ALA A 1 141 ? -14.600 0.421 -9.903 1.00 84.94 141 ALA A N 1
ATOM 1055 C CA . ALA A 1 141 ? -13.208 0.007 -10.001 1.00 84.94 141 ALA A CA 1
ATOM 1056 C C . ALA A 1 141 ? -12.913 -0.657 -11.348 1.00 84.94 141 ALA A C 1
ATOM 1058 O O . ALA A 1 141 ? -11.930 -0.316 -12.005 1.00 84.94 141 ALA A O 1
ATOM 1059 N N . ALA A 1 142 ? -13.807 -1.530 -11.816 1.00 81.88 142 ALA A N 1
ATOM 1060 C CA . ALA A 1 142 ? -13.692 -2.140 -13.129 1.00 81.88 142 ALA A CA 1
ATOM 1061 C C . ALA A 1 142 ? -13.764 -1.091 -14.245 1.00 81.88 142 ALA A C 1
ATOM 1063 O O . ALA A 1 142 ? -12.905 -1.080 -15.126 1.00 81.88 142 ALA A O 1
ATOM 1064 N N . ALA A 1 143 ? -14.732 -0.171 -14.178 1.00 82.69 143 ALA A N 1
ATOM 1065 C CA . ALA A 1 143 ? -14.887 0.907 -15.151 1.00 82.69 143 ALA A CA 1
ATOM 1066 C C . ALA A 1 143 ? -13.665 1.835 -15.214 1.00 82.69 143 ALA A C 1
ATOM 1068 O O . ALA A 1 143 ? -13.302 2.275 -16.302 1.00 82.69 143 ALA A O 1
ATOM 1069 N N . LEU A 1 144 ? -13.021 2.113 -14.076 1.00 82.75 144 LEU A N 1
ATOM 1070 C CA . LEU A 1 144 ? -11.793 2.905 -14.019 1.00 82.75 144 LEU A CA 1
ATOM 1071 C C . LEU A 1 144 ? -10.598 2.126 -14.581 1.00 82.75 144 LEU A C 1
ATOM 1073 O O . LEU A 1 144 ? -9.852 2.650 -15.406 1.00 82.75 144 LEU A O 1
ATOM 1077 N N . SER A 1 145 ? -10.447 0.861 -14.179 1.00 77.44 145 SER A N 1
ATOM 1078 C CA . SER A 1 145 ? -9.330 0.007 -14.586 1.00 77.44 145 SER A CA 1
ATOM 1079 C C . SER A 1 145 ? -9.258 -0.153 -16.107 1.00 77.44 145 SER A C 1
ATOM 1081 O O . SER A 1 145 ? -8.198 0.067 -16.693 1.00 77.44 145 SER A O 1
ATOM 1083 N N . VAL A 1 146 ? -10.391 -0.415 -16.772 1.00 76.81 146 VAL A N 1
ATOM 1084 C CA . VAL A 1 146 ? -10.434 -0.652 -18.229 1.00 76.81 146 VAL A CA 1
ATOM 1085 C C . VAL A 1 146 ? -10.096 0.571 -19.086 1.00 76.81 146 VAL A C 1
ATOM 1087 O O . VAL A 1 146 ? -9.908 0.417 -20.292 1.00 76.81 146 VAL A O 1
ATOM 1090 N N . ILE A 1 147 ? -10.007 1.776 -18.507 1.00 71.44 147 ILE A N 1
ATOM 1091 C CA . ILE A 1 147 ? -9.574 2.977 -19.241 1.00 71.44 147 ILE A CA 1
ATOM 1092 C C . ILE A 1 147 ? -8.124 2.816 -19.707 1.00 71.44 147 ILE A C 1
ATOM 1094 O O . ILE A 1 147 ? -7.793 3.194 -20.829 1.00 71.44 147 ILE A O 1
ATOM 1098 N N . THR A 1 148 ? -7.271 2.238 -18.859 1.00 61.41 148 THR A N 1
ATOM 1099 C CA . THR A 1 148 ? -5.830 2.098 -19.113 1.00 61.41 148 THR A CA 1
ATOM 1100 C C . THR A 1 148 ? -5.378 0.639 -19.182 1.00 61.41 148 THR A C 1
ATOM 1102 O O . THR A 1 148 ? -4.467 0.325 -19.944 1.00 61.41 148 THR A O 1
ATOM 1105 N N . HIS A 1 149 ? -6.033 -0.267 -18.452 1.00 71.00 149 HIS A N 1
ATOM 1106 C CA . HIS A 1 149 ? -5.652 -1.674 -18.324 1.00 71.00 149 HIS A CA 1
ATOM 1107 C C . HIS A 1 149 ? -6.878 -2.586 -18.466 1.00 71.00 149 HIS A C 1
ATOM 1109 O O . HIS A 1 149 ? -7.630 -2.813 -17.524 1.00 71.00 149 HIS A O 1
ATOM 1115 N N . VAL A 1 150 ? -7.070 -3.155 -19.658 1.00 75.81 150 VAL A N 1
ATOM 1116 C CA . VAL A 1 150 ? -8.209 -4.047 -19.960 1.00 75.81 150 VAL A CA 1
ATOM 1117 C C . VAL A 1 150 ? -7.975 -5.515 -19.576 1.00 75.81 150 VAL A C 1
ATOM 1119 O O . VAL A 1 150 ? -8.868 -6.340 -19.760 1.00 75.81 150 VAL A O 1
ATOM 1122 N N . ASP A 1 151 ? -6.780 -5.863 -19.084 1.00 71.12 151 ASP A N 1
ATOM 1123 C CA . ASP A 1 151 ? -6.465 -7.231 -18.658 1.00 71.12 151 ASP A CA 1
ATOM 1124 C C . ASP A 1 151 ? -7.356 -7.629 -17.462 1.00 71.12 151 ASP A C 1
ATOM 1126 O O . ASP A 1 151 ? -7.388 -6.901 -16.464 1.00 71.12 151 ASP A O 1
ATOM 1130 N N . PRO A 1 152 ? -8.063 -8.775 -17.516 1.00 76.81 152 PRO A N 1
ATOM 1131 C CA . PRO A 1 152 ? -8.965 -9.199 -16.446 1.00 76.81 152 PRO A CA 1
ATOM 1132 C C . PRO A 1 152 ? -8.305 -9.272 -15.066 1.00 76.81 152 PRO A C 1
ATOM 1134 O O . PRO A 1 152 ? -8.956 -9.000 -14.061 1.00 76.81 152 PRO A O 1
ATOM 1137 N N . ARG A 1 153 ? -7.009 -9.596 -14.995 1.00 76.56 153 ARG A N 1
ATOM 1138 C CA . ARG A 1 153 ? -6.268 -9.671 -13.729 1.00 76.56 153 ARG A CA 1
ATOM 1139 C C . ARG A 1 153 ? -6.108 -8.289 -13.105 1.00 76.56 153 ARG A C 1
ATOM 1141 O O . ARG A 1 153 ? -6.235 -8.156 -11.889 1.00 76.56 153 ARG A O 1
ATOM 1148 N N . CYS A 1 154 ? -5.880 -7.265 -13.928 1.00 77.75 154 CYS A N 1
ATOM 1149 C CA . CYS A 1 154 ? -5.814 -5.869 -13.494 1.00 77.75 154 CYS A CA 1
ATOM 1150 C C . CYS A 1 154 ? -7.175 -5.379 -13.000 1.00 77.75 154 CYS A C 1
ATOM 1152 O O . CYS A 1 154 ? -7.259 -4.797 -11.920 1.00 77.75 154 CYS A O 1
ATOM 1154 N N . VAL A 1 155 ? -8.236 -5.688 -13.747 1.00 77.62 155 VAL A N 1
ATOM 1155 C CA . VAL A 1 155 ? -9.616 -5.325 -13.400 1.00 77.62 155 VAL A CA 1
ATOM 1156 C C . VAL A 1 155 ? -10.030 -5.947 -12.065 1.00 77.62 155 VAL A C 1
ATOM 1158 O O . VAL A 1 155 ? -10.471 -5.237 -11.163 1.00 77.62 155 VAL A O 1
ATOM 1161 N N . VAL A 1 156 ? -9.826 -7.259 -11.908 1.00 81.69 156 VAL A N 1
ATOM 1162 C CA . VAL A 1 156 ? -10.161 -7.989 -10.675 1.00 81.69 156 VAL A CA 1
ATOM 1163 C C . VAL A 1 156 ? -9.353 -7.465 -9.490 1.00 81.69 156 VAL A C 1
ATOM 1165 O O . VAL A 1 156 ? -9.917 -7.208 -8.430 1.00 81.69 156 VAL A O 1
ATOM 1168 N N . SER A 1 157 ? -8.048 -7.246 -9.662 1.00 81.56 157 SER A N 1
ATOM 1169 C CA . SER A 1 157 ? -7.195 -6.748 -8.574 1.00 81.56 157 SER A CA 1
ATOM 1170 C C . SER A 1 157 ? -7.554 -5.319 -8.166 1.00 81.56 157 SER A C 1
ATOM 1172 O O . SER A 1 157 ? -7.546 -5.003 -6.978 1.00 81.56 157 SER A O 1
ATOM 1174 N N . CYS A 1 158 ? -7.923 -4.465 -9.126 1.00 83.06 158 CYS A N 1
ATOM 1175 C CA . CYS A 1 158 ? -8.397 -3.111 -8.855 1.00 83.06 158 CYS A CA 1
ATOM 1176 C C . CYS A 1 158 ? -9.720 -3.123 -8.077 1.00 83.06 158 CYS A C 1
ATOM 1178 O O . CYS A 1 158 ? -9.848 -2.393 -7.094 1.00 83.06 158 CYS A O 1
ATOM 1180 N N . ALA A 1 159 ? -10.671 -3.980 -8.463 1.00 85.06 159 ALA A N 1
ATOM 1181 C CA . ALA A 1 159 ? -11.936 -4.142 -7.750 1.00 85.06 159 ALA A CA 1
ATOM 1182 C C . ALA A 1 159 ? -11.731 -4.618 -6.307 1.00 85.06 159 ALA A C 1
ATOM 1184 O O . ALA A 1 159 ? -12.213 -3.971 -5.379 1.00 85.06 159 ALA A O 1
ATOM 1185 N N . ILE A 1 160 ? -10.939 -5.678 -6.114 1.00 85.19 160 ILE A N 1
ATOM 1186 C CA . ILE A 1 160 ? -10.640 -6.231 -4.786 1.00 85.19 160 ILE A CA 1
ATOM 1187 C C . ILE A 1 160 ? -9.912 -5.203 -3.916 1.00 85.19 160 ILE A C 1
ATOM 1189 O O . ILE A 1 160 ? -10.298 -4.990 -2.773 1.00 85.19 160 ILE A O 1
ATOM 1193 N N . GLY A 1 161 ? -8.885 -4.534 -4.446 1.00 86.62 161 GLY A N 1
ATOM 1194 C CA . GLY A 1 161 ? -8.141 -3.525 -3.692 1.00 86.62 161 GLY A CA 1
ATOM 1195 C C . GLY A 1 161 ? -9.000 -2.326 -3.285 1.00 86.62 161 GLY A C 1
ATOM 1196 O O . GLY A 1 161 ? -8.898 -1.846 -2.158 1.00 86.62 161 GLY A O 1
ATOM 1197 N N . THR A 1 162 ? -9.880 -1.870 -4.181 1.00 87.94 162 THR A N 1
ATOM 1198 C CA . THR A 1 162 ? -10.801 -0.755 -3.910 1.00 87.94 162 THR A CA 1
ATOM 1199 C C . THR A 1 162 ? -11.792 -1.112 -2.808 1.00 87.94 162 THR A C 1
ATOM 1201 O O . THR A 1 162 ? -12.000 -0.321 -1.888 1.00 87.94 162 THR A O 1
ATOM 1204 N N . ASP A 1 163 ? -12.386 -2.302 -2.882 1.00 88.25 163 ASP A N 1
ATOM 1205 C CA . ASP A 1 163 ? -13.344 -2.755 -1.881 1.00 88.25 163 ASP A CA 1
ATOM 1206 C C . ASP A 1 163 ? -12.692 -3.066 -0.537 1.00 88.25 163 ASP A C 1
ATOM 1208 O O . ASP A 1 163 ? -13.251 -2.713 0.494 1.00 88.25 163 ASP A O 1
ATOM 1212 N N . LEU A 1 164 ? -11.476 -3.619 -0.532 1.00 88.25 164 LEU A N 1
ATOM 1213 C CA . LEU A 1 164 ? -10.723 -3.837 0.699 1.00 88.25 164 LEU A CA 1
ATOM 1214 C C . LEU A 1 164 ? -10.519 -2.518 1.452 1.00 88.25 164 LEU A C 1
ATOM 1216 O O . LEU A 1 164 ? -10.804 -2.435 2.644 1.00 88.25 164 LEU A O 1
ATOM 1220 N N . ILE A 1 165 ? -10.086 -1.464 0.752 1.00 90.44 165 ILE A N 1
ATOM 1221 C CA . ILE A 1 165 ? -9.944 -0.133 1.352 1.00 90.44 165 ILE A CA 1
ATOM 1222 C C . ILE A 1 165 ? -11.310 0.378 1.828 1.00 90.44 165 ILE A C 1
ATOM 1224 O O . ILE A 1 165 ? -11.432 0.777 2.982 1.00 90.44 165 ILE A O 1
ATOM 1228 N N . ARG A 1 166 ? -12.354 0.321 0.991 1.00 91.50 166 ARG A N 1
ATOM 1229 C CA . ARG A 1 166 ? -13.717 0.744 1.363 1.00 91.50 166 ARG A CA 1
ATOM 1230 C C . ARG A 1 166 ? -14.208 0.043 2.639 1.00 91.50 166 ARG A C 1
ATOM 1232 O O . ARG A 1 166 ? -14.637 0.719 3.572 1.00 91.50 166 ARG A O 1
ATOM 1239 N N . GLY A 1 167 ? -14.124 -1.282 2.703 1.00 87.81 167 GLY A N 1
ATOM 1240 C CA . GLY A 1 167 ? -14.589 -2.067 3.843 1.00 87.81 167 GLY A CA 1
ATOM 1241 C C . GLY A 1 167 ? -13.756 -1.836 5.104 1.00 87.81 167 GLY A C 1
ATOM 1242 O O . GLY A 1 167 ? -14.316 -1.757 6.194 1.00 87.81 167 GLY A O 1
ATOM 1243 N N . LEU A 1 168 ? -12.441 -1.605 4.988 1.00 90.31 168 LEU A N 1
ATOM 1244 C CA . LEU A 1 168 ? -11.605 -1.191 6.127 1.00 90.31 168 LEU A CA 1
ATOM 1245 C C . LEU A 1 168 ? -12.043 0.170 6.689 1.00 90.31 168 LEU A C 1
ATOM 1247 O O . LEU A 1 168 ? -12.096 0.355 7.909 1.00 90.31 168 LEU A O 1
ATOM 1251 N N . LEU A 1 169 ? -12.388 1.116 5.811 1.00 91.12 169 LEU A N 1
ATOM 1252 C CA . LEU A 1 169 ? -12.884 2.439 6.202 1.00 91.12 169 LEU A CA 1
ATOM 1253 C C . LEU A 1 169 ? -14.265 2.361 6.862 1.00 91.12 169 LEU A C 1
ATOM 1255 O O . LEU A 1 169 ? -14.515 3.085 7.820 1.00 91.12 169 LEU A O 1
ATOM 1259 N N . LEU A 1 170 ? -15.127 1.454 6.400 1.00 88.81 170 LEU A N 1
ATOM 1260 C CA . LEU A 1 170 ? -16.444 1.190 6.990 1.00 88.81 170 LEU A CA 1
ATOM 1261 C C . LEU A 1 170 ? -16.394 0.304 8.246 1.00 88.81 170 LEU A C 1
ATOM 1263 O O . LEU A 1 170 ? -17.398 0.177 8.942 1.00 88.81 170 LEU A O 1
ATOM 1267 N N . GLY A 1 171 ? -15.239 -0.295 8.555 1.00 86.56 171 GLY A N 1
ATOM 1268 C CA . GLY A 1 171 ? -15.098 -1.246 9.659 1.00 86.56 171 GLY A CA 1
ATOM 1269 C C . GLY A 1 171 ? -15.738 -2.613 9.389 1.00 86.56 171 GLY A C 1
ATOM 1270 O O . GLY A 1 171 ? -16.013 -3.342 10.335 1.00 86.56 171 GLY A O 1
ATOM 1271 N N . GLU A 1 172 ? -15.966 -2.962 8.122 1.00 86.19 172 GLU A N 1
ATOM 1272 C CA . GLU A 1 172 ? -16.465 -4.273 7.681 1.00 86.19 172 GLU A CA 1
ATOM 1273 C C . GLU A 1 172 ? -15.393 -5.366 7.819 1.00 86.19 172 GLU A C 1
ATOM 1275 O O . GLU A 1 172 ? -15.722 -6.525 8.048 1.00 86.19 172 GLU A O 1
ATOM 1280 N N . TYR A 1 173 ? -14.113 -4.985 7.719 1.00 85.31 173 TYR A N 1
ATOM 1281 C CA . TYR A 1 173 ? -12.962 -5.878 7.870 1.00 85.31 173 TYR A CA 1
ATOM 1282 C C . TYR A 1 173 ? -12.205 -5.549 9.158 1.00 85.31 173 TYR A C 1
ATOM 1284 O O . TYR A 1 173 ? -11.552 -4.505 9.258 1.00 85.31 173 TYR A O 1
ATOM 1292 N N . VAL A 1 174 ? -12.287 -6.429 10.156 1.00 81.81 174 VAL A N 1
ATOM 1293 C CA . VAL A 1 174 ? -11.711 -6.194 11.495 1.00 81.81 174 VAL A CA 1
ATOM 1294 C C . VAL A 1 174 ? -10.662 -7.229 11.882 1.00 81.81 174 VAL A C 1
ATOM 1296 O O . VAL A 1 174 ? -9.784 -6.944 12.699 1.00 81.81 174 VAL A O 1
ATOM 1299 N N . SER A 1 175 ? -10.720 -8.403 11.268 1.00 83.00 175 SER A N 1
ATOM 1300 C CA . SER A 1 175 ? -9.874 -9.553 11.529 1.00 83.00 175 SER A CA 1
ATOM 1301 C C . SER A 1 175 ? -9.361 -10.160 10.228 1.00 83.00 175 SER A C 1
ATOM 1303 O O . SER A 1 175 ? -9.880 -9.909 9.142 1.00 83.00 175 SER A O 1
ATOM 1305 N N . GLU A 1 176 ? -8.335 -10.999 10.341 1.00 81.69 176 GLU A N 1
ATOM 1306 C CA . GLU A 1 176 ? -7.762 -11.689 9.186 1.00 81.69 176 GLU A CA 1
ATOM 1307 C C . GLU A 1 176 ? -8.778 -12.584 8.459 1.00 81.69 176 GLU A C 1
ATOM 1309 O O . GLU A 1 176 ? -8.718 -12.688 7.235 1.00 81.69 176 GLU A O 1
ATOM 1314 N N . ALA A 1 177 ? -9.734 -13.167 9.190 1.00 77.06 177 ALA A N 1
ATOM 1315 C CA . ALA A 1 177 ? -10.785 -14.004 8.616 1.00 77.06 177 ALA A CA 1
ATOM 1316 C C . ALA A 1 177 ? -11.683 -13.232 7.635 1.00 77.06 177 ALA A C 1
ATOM 1318 O O . ALA A 1 177 ? -12.225 -13.825 6.705 1.00 77.06 177 ALA A O 1
ATOM 1319 N N . ASP A 1 178 ? -11.797 -11.911 7.799 1.00 74.19 178 ASP A N 1
ATOM 1320 C CA . ASP A 1 178 ? -12.630 -11.074 6.935 1.00 74.19 178 ASP A CA 1
ATOM 1321 C C . ASP A 1 178 ? -11.925 -10.723 5.605 1.00 74.19 178 ASP A C 1
ATOM 1323 O O . ASP A 1 178 ? -12.558 -10.245 4.668 1.00 74.19 178 ASP A O 1
ATOM 1327 N N . VAL A 1 179 ? -10.609 -10.966 5.513 1.00 72.62 179 VAL A N 1
ATOM 1328 C CA . VAL A 1 179 ? -9.748 -10.655 4.351 1.00 72.62 179 VAL A CA 1
ATOM 1329 C C . VAL A 1 179 ? -9.477 -11.902 3.500 1.00 72.62 179 VAL A C 1
ATOM 1331 O O . VAL A 1 179 ? -8.741 -11.857 2.509 1.00 72.62 179 VAL A O 1
ATOM 1334 N N . ASP A 1 180 ? -10.035 -13.058 3.859 1.00 65.19 180 ASP A N 1
ATOM 1335 C CA . ASP A 1 180 ? -10.014 -14.199 2.956 1.00 65.19 180 ASP A CA 1
ATOM 1336 C C . ASP A 1 180 ? -10.863 -13.862 1.729 1.00 65.19 180 ASP A C 1
ATOM 1338 O O . ASP A 1 180 ? -12.085 -13.751 1.793 1.00 65.19 180 ASP A O 1
ATOM 1342 N N . ALA A 1 181 ? -10.171 -13.627 0.609 1.00 53.94 181 ALA A N 1
ATOM 1343 C CA . ALA A 1 181 ? -10.782 -13.237 -0.651 1.00 53.94 181 ALA A CA 1
ATOM 1344 C C . ALA A 1 181 ? -11.962 -14.167 -0.994 1.00 53.94 181 ALA A C 1
ATOM 1346 O O . ALA A 1 181 ? -11.880 -15.373 -0.710 1.00 53.94 181 ALA A O 1
ATOM 1347 N N . PRO A 1 182 ? -13.025 -13.647 -1.645 1.00 49.09 182 PRO A N 1
ATOM 1348 C CA . PRO A 1 182 ? -14.107 -14.490 -2.137 1.00 49.09 182 PRO A CA 1
ATOM 1349 C C . PRO A 1 182 ? -13.515 -15.660 -2.937 1.00 49.09 182 PRO A C 1
ATOM 1351 O O . PRO A 1 182 ? -12.479 -15.473 -3.586 1.00 49.09 182 PRO A O 1
ATOM 1354 N N . PRO A 1 183 ? -14.120 -16.861 -2.894 1.00 46.25 183 PRO A N 1
ATOM 1355 C CA . PRO A 1 183 ? -13.625 -18.029 -3.613 1.00 46.25 183 PRO A CA 1
ATOM 1356 C C . PRO A 1 183 ? -13.778 -17.817 -5.127 1.00 46.25 183 PRO A C 1
ATOM 1358 O O . PRO A 1 183 ? -14.700 -18.315 -5.764 1.00 46.25 183 PRO A O 1
ATOM 1361 N N . LEU A 1 184 ? -12.871 -17.036 -5.706 1.00 54.84 184 LEU A N 1
ATOM 1362 C CA . LEU A 1 184 ? -12.586 -17.002 -7.125 1.00 54.84 184 LEU A CA 1
ATOM 1363 C C . LEU A 1 184 ? -11.559 -18.109 -7.342 1.00 54.84 184 LEU A C 1
ATOM 1365 O O . LEU A 1 184 ? -10.398 -17.979 -6.950 1.00 54.84 184 LEU A O 1
ATOM 1369 N N . ASP A 1 185 ? -12.009 -19.241 -7.875 1.00 52.88 185 ASP A N 1
ATOM 1370 C CA . ASP A 1 185 ? -11.116 -20.353 -8.180 1.00 52.88 185 ASP A CA 1
ATOM 1371 C C . ASP A 1 185 ? -10.242 -20.002 -9.390 1.00 52.88 185 ASP A C 1
ATOM 1373 O O . ASP A 1 185 ? -10.636 -20.119 -10.550 1.00 52.88 185 ASP A O 1
ATOM 1377 N N . LEU A 1 186 ? -9.065 -19.467 -9.078 1.00 66.31 186 LEU A N 1
ATOM 1378 C CA . LEU A 1 186 ? -7.984 -19.149 -9.992 1.00 66.31 186 LEU A CA 1
ATOM 1379 C C . LEU A 1 186 ? -6.693 -19.468 -9.230 1.00 66.31 186 LEU A C 1
ATOM 1381 O O . LEU A 1 186 ? -6.224 -18.652 -8.437 1.00 66.31 186 LEU A O 1
ATOM 1385 N N . ASP A 1 187 ? -6.117 -20.653 -9.432 1.00 76.75 187 ASP A N 1
ATOM 1386 C CA . ASP A 1 187 ? -4.909 -21.127 -8.728 1.00 76.75 187 ASP A CA 1
ATOM 1387 C C . ASP A 1 187 ? -3.799 -20.070 -8.622 1.00 76.75 187 ASP A C 1
ATOM 1389 O O . ASP A 1 187 ? -3.101 -19.951 -7.613 1.00 76.75 187 ASP A O 1
ATOM 1393 N N . GLU A 1 188 ? -3.632 -19.271 -9.675 1.00 75.50 188 GLU A N 1
ATOM 1394 C CA . GLU A 1 188 ? -2.649 -18.198 -9.714 1.00 75.50 188 GLU A CA 1
ATOM 1395 C C . GLU A 1 188 ? -2.997 -17.004 -8.825 1.00 75.50 188 GLU A C 1
ATOM 1397 O O . GLU A 1 188 ? -2.108 -16.470 -8.160 1.00 75.50 188 GLU A O 1
ATOM 1402 N N . PHE A 1 189 ? -4.266 -16.609 -8.771 1.00 80.00 189 PHE A N 1
ATOM 1403 C CA . PHE A 1 189 ? -4.738 -15.593 -7.838 1.00 80.00 189 PHE A CA 1
ATOM 1404 C C . PHE A 1 189 ? -4.515 -16.064 -6.399 1.00 80.00 189 PHE A C 1
ATOM 1406 O O . PHE A 1 189 ? -3.875 -15.367 -5.612 1.00 80.00 189 PHE A O 1
ATOM 1413 N N . ASN A 1 190 ? -4.959 -17.286 -6.081 1.00 82.31 190 ASN A N 1
ATOM 1414 C CA . ASN A 1 190 ? -4.845 -17.856 -4.740 1.00 82.31 190 ASN A CA 1
ATOM 1415 C C . ASN A 1 190 ? -3.387 -17.969 -4.284 1.00 82.31 190 ASN A C 1
ATOM 1417 O O . ASN A 1 190 ? -3.093 -17.675 -3.126 1.00 82.31 190 ASN A O 1
ATOM 1421 N N . ARG A 1 191 ? -2.460 -18.302 -5.192 1.00 85.19 191 ARG A N 1
ATOM 1422 C CA . ARG A 1 191 ? -1.019 -18.346 -4.898 1.00 85.19 191 ARG A CA 1
ATOM 1423 C C . ARG A 1 191 ? -0.477 -17.028 -4.340 1.00 85.19 191 ARG A C 1
ATOM 1425 O O . ARG A 1 191 ? 0.372 -17.065 -3.457 1.00 85.19 191 ARG A O 1
ATOM 1432 N N . HIS A 1 192 ? -0.950 -15.886 -4.841 1.00 84.44 192 HIS A N 1
ATOM 1433 C CA . HIS A 1 192 ? -0.457 -14.578 -4.404 1.00 84.44 192 HIS A CA 1
ATOM 1434 C C . HIS A 1 192 ? -1.319 -13.971 -3.292 1.00 84.44 192 HIS A C 1
ATOM 1436 O O . HIS A 1 192 ? -0.783 -13.490 -2.298 1.00 84.44 192 HIS A O 1
ATOM 1442 N N . ALA A 1 193 ? -2.649 -14.041 -3.407 1.00 84.00 193 ALA A N 1
ATOM 1443 C CA . ALA A 1 193 ? -3.575 -13.500 -2.409 1.00 84.00 193 ALA A CA 1
ATOM 1444 C C . ALA A 1 193 ? -3.487 -14.233 -1.059 1.00 84.00 193 ALA A C 1
ATOM 1446 O O . ALA A 1 193 ? -3.761 -13.647 -0.015 1.00 84.00 193 ALA A O 1
ATOM 1447 N N . ARG A 1 194 ? -3.084 -15.512 -1.067 1.00 85.94 194 ARG A N 1
ATOM 1448 C CA . ARG A 1 194 ? -2.912 -16.338 0.138 1.00 85.94 194 ARG A CA 1
ATOM 1449 C C . ARG A 1 194 ? -1.447 -16.636 0.458 1.00 85.94 194 ARG A C 1
ATOM 1451 O O . ARG A 1 194 ? -1.169 -17.587 1.187 1.00 85.94 194 ARG A O 1
ATOM 1458 N N . ALA A 1 195 ? -0.511 -15.851 -0.078 1.00 88.44 195 ALA A N 1
ATOM 1459 C CA . ALA A 1 195 ? 0.908 -16.036 0.198 1.00 88.44 195 ALA A CA 1
ATOM 1460 C C . ALA A 1 195 ? 1.188 -15.947 1.716 1.00 88.44 195 ALA A C 1
ATOM 1462 O O . ALA A 1 195 ? 0.707 -15.019 2.369 1.00 88.44 195 ALA A O 1
ATOM 1463 N N . PRO A 1 196 ? 1.951 -16.888 2.304 1.00 88.62 196 PRO A N 1
ATOM 1464 C CA . PRO A 1 196 ? 2.207 -16.898 3.745 1.00 88.62 196 PRO A CA 1
ATOM 1465 C C . PRO A 1 196 ? 3.313 -15.920 4.169 1.00 88.62 196 PRO A C 1
ATOM 1467 O O . PRO A 1 196 ? 3.352 -15.504 5.327 1.00 88.62 196 PRO A O 1
ATOM 1470 N N . THR A 1 197 ? 4.223 -15.574 3.253 1.00 93.81 197 THR A N 1
ATOM 1471 C CA . THR A 1 197 ? 5.412 -14.746 3.497 1.00 93.81 197 THR A CA 1
ATOM 1472 C C . THR A 1 197 ? 5.718 -13.864 2.285 1.00 93.81 197 THR A C 1
ATOM 1474 O O . THR A 1 197 ? 5.294 -14.164 1.169 1.00 93.81 197 THR A O 1
ATOM 1477 N N . LEU A 1 198 ? 6.481 -12.783 2.492 1.00 93.25 198 LEU A N 1
ATOM 1478 C CA . LEU A 1 198 ? 6.934 -11.907 1.401 1.00 93.25 198 LEU A CA 1
ATOM 1479 C C . LEU A 1 198 ? 7.872 -12.643 0.431 1.00 93.25 198 LEU A C 1
ATOM 1481 O O . LEU A 1 198 ? 7.834 -12.401 -0.770 1.00 93.25 198 LEU A O 1
ATOM 1485 N N . GLU A 1 199 ? 8.652 -13.599 0.942 1.00 92.06 199 GLU A N 1
ATOM 1486 C CA . GLU A 1 199 ? 9.514 -14.470 0.137 1.00 92.06 199 GLU A CA 1
ATOM 1487 C C . GLU A 1 199 ? 8.718 -15.268 -0.902 1.00 92.06 199 GLU A C 1
ATOM 1489 O O . GLU A 1 199 ? 9.115 -15.357 -2.064 1.00 92.06 199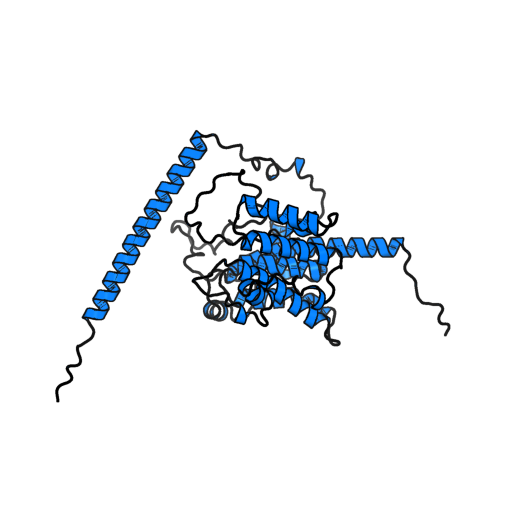 GLU A O 1
ATOM 1494 N N . ALA A 1 200 ? 7.550 -15.793 -0.512 1.00 91.25 200 ALA A N 1
ATOM 1495 C CA . ALA A 1 200 ? 6.696 -16.589 -1.391 1.00 91.25 200 ALA A CA 1
ATOM 1496 C C . ALA A 1 200 ? 6.141 -15.795 -2.590 1.00 91.25 200 ALA A C 1
ATOM 1498 O O . ALA A 1 200 ? 5.711 -16.400 -3.571 1.00 91.25 200 ALA A O 1
ATOM 1499 N N . LEU A 1 201 ? 6.165 -14.458 -2.535 1.00 89.00 201 LEU A N 1
ATOM 1500 C CA . LEU A 1 201 ? 5.726 -13.586 -3.630 1.00 89.00 201 LEU A CA 1
ATOM 1501 C C . LEU A 1 201 ? 6.810 -13.359 -4.696 1.00 89.00 201 LEU A C 1
ATOM 1503 O O . LEU A 1 201 ? 6.480 -12.905 -5.794 1.00 89.00 201 LEU A O 1
ATOM 1507 N N . GLN A 1 202 ? 8.077 -13.685 -4.398 1.00 89.00 202 GLN A N 1
ATOM 1508 C CA . GLN A 1 202 ? 9.212 -13.590 -5.331 1.00 89.00 202 GLN A CA 1
ATOM 1509 C C . GLN A 1 202 ? 9.283 -12.221 -6.033 1.00 89.00 202 GLN A C 1
ATOM 1511 O O . GLN A 1 202 ? 9.226 -12.128 -7.263 1.00 89.00 202 GLN A O 1
ATOM 1516 N N . LEU A 1 203 ? 9.305 -11.139 -5.252 1.00 86.31 203 LEU A N 1
ATOM 1517 C CA . LEU A 1 203 ? 9.093 -9.777 -5.760 1.00 86.31 203 LEU A CA 1
ATOM 1518 C C . LEU A 1 203 ? 10.185 -9.299 -6.732 1.00 86.31 203 LEU A C 1
ATOM 1520 O O . LEU A 1 203 ? 9.866 -8.564 -7.662 1.00 86.31 203 LEU A O 1
ATOM 1524 N N . ASP A 1 204 ? 11.419 -9.783 -6.592 1.00 84.31 204 ASP A N 1
ATOM 1525 C CA . ASP A 1 204 ? 12.561 -9.453 -7.453 1.00 84.31 204 ASP A CA 1
ATOM 1526 C C . ASP A 1 204 ? 12.751 -10.375 -8.674 1.00 84.31 204 ASP A C 1
ATOM 1528 O O . ASP A 1 204 ? 13.760 -10.278 -9.376 1.00 84.31 204 ASP A O 1
ATOM 1532 N N . ASP A 1 205 ? 11.787 -11.250 -8.982 1.00 82.06 205 ASP A N 1
ATOM 1533 C CA . ASP A 1 205 ? 11.808 -12.018 -10.233 1.00 82.06 205 ASP A CA 1
ATOM 1534 C C . ASP A 1 205 ? 11.698 -11.078 -11.446 1.00 82.06 205 ASP A C 1
ATOM 1536 O O . ASP A 1 205 ? 10.622 -10.578 -11.789 1.00 82.06 205 ASP A O 1
ATOM 1540 N N . SER A 1 206 ? 12.840 -10.901 -12.115 1.00 73.50 206 SER A N 1
ATOM 1541 C CA . SER A 1 206 ? 13.035 -10.041 -13.288 1.00 73.50 206 SER A CA 1
ATOM 1542 C C . SER A 1 206 ? 12.065 -10.289 -14.449 1.00 73.50 206 SER A C 1
ATOM 1544 O O . SER A 1 206 ? 11.831 -9.379 -15.239 1.00 73.50 206 SER A O 1
ATOM 1546 N N . GLN A 1 207 ? 11.489 -11.491 -14.574 1.00 68.44 207 GLN A N 1
ATOM 1547 C CA . GLN A 1 207 ? 10.543 -11.813 -15.651 1.00 68.44 207 GLN A CA 1
ATOM 1548 C C . GLN A 1 207 ? 9.110 -11.364 -15.335 1.00 68.44 207 GLN A C 1
ATOM 1550 O O . GLN A 1 207 ? 8.247 -11.382 -16.212 1.00 68.44 207 GLN A O 1
ATOM 1555 N N . LYS A 1 208 ? 8.839 -10.993 -14.079 1.00 72.12 208 LYS A N 1
ATOM 1556 C CA . LYS A 1 208 ? 7.505 -10.673 -13.553 1.00 72.12 208 LYS A CA 1
ATOM 1557 C C . LYS A 1 208 ? 7.512 -9.400 -12.704 1.00 72.12 208 LYS A C 1
ATOM 1559 O O . LYS A 1 208 ? 6.718 -9.283 -11.765 1.00 72.12 208 LYS A O 1
ATOM 1564 N N . ILE A 1 209 ? 8.412 -8.467 -13.011 1.00 71.25 209 ILE A N 1
ATOM 1565 C CA . ILE A 1 209 ? 8.349 -7.103 -12.477 1.00 71.25 209 ILE A CA 1
ATOM 1566 C C . ILE A 1 209 ? 7.042 -6.474 -12.970 1.00 71.25 209 ILE A C 1
ATOM 1568 O O . ILE A 1 209 ? 6.653 -6.660 -14.123 1.00 71.25 209 ILE A O 1
ATOM 1572 N N . GLY A 1 210 ? 6.326 -5.811 -12.067 1.00 64.88 210 GLY A N 1
ATOM 1573 C CA . GLY A 1 210 ? 5.026 -5.218 -12.365 1.00 64.88 210 GLY A CA 1
ATOM 1574 C C . GLY A 1 210 ? 3.855 -6.185 -12.460 1.00 64.88 210 GLY A C 1
ATOM 1575 O O . GLY A 1 210 ? 2.778 -5.826 -12.942 1.00 64.88 210 GLY A O 1
ATOM 1576 N N . TYR A 1 211 ? 4.025 -7.432 -12.005 1.00 75.62 211 TYR A N 1
ATOM 1577 C CA . TYR A 1 211 ? 2.929 -8.388 -12.048 1.00 75.62 211 TYR A CA 1
ATOM 1578 C C . TYR A 1 211 ? 1.851 -8.082 -11.004 1.00 75.62 211 TYR A C 1
ATOM 1580 O O . TYR A 1 211 ? 2.085 -8.185 -9.800 1.00 75.62 211 TYR A O 1
ATOM 1588 N N . VAL A 1 212 ? 0.636 -7.785 -11.472 1.00 76.50 212 VAL A N 1
ATOM 1589 C CA . VAL A 1 212 ? -0.463 -7.285 -10.632 1.00 76.50 212 VAL A CA 1
ATOM 1590 C C . VAL A 1 212 ? -0.788 -8.156 -9.420 1.00 76.50 212 VAL A C 1
ATOM 1592 O O . VAL A 1 212 ? -1.052 -7.631 -8.343 1.00 76.50 212 VAL A O 1
ATOM 1595 N N . TYR A 1 213 ? -0.738 -9.482 -9.550 1.00 80.38 213 TYR A N 1
ATOM 1596 C CA . TYR A 1 213 ? -1.049 -10.357 -8.424 1.00 80.38 213 TYR A CA 1
ATOM 1597 C C . TYR A 1 213 ? 0.020 -10.333 -7.337 1.00 80.38 213 TYR A C 1
ATOM 1599 O O . TYR A 1 213 ? -0.324 -10.525 -6.175 1.00 80.38 213 TYR A O 1
ATOM 1607 N N . LYS A 1 214 ? 1.281 -10.021 -7.666 1.00 83.25 214 LYS A N 1
ATOM 1608 C CA . LYS A 1 214 ? 2.305 -9.780 -6.643 1.00 83.25 214 LYS A CA 1
ATOM 1609 C C . LYS A 1 214 ? 1.960 -8.540 -5.828 1.00 83.25 214 LYS A C 1
ATOM 1611 O O . LYS A 1 214 ? 1.916 -8.642 -4.611 1.00 83.25 214 LYS A O 1
ATOM 1616 N N . CYS A 1 215 ? 1.612 -7.439 -6.493 1.00 86.31 215 CYS A N 1
ATOM 1617 C CA . CYS A 1 215 ? 1.165 -6.209 -5.833 1.00 86.31 215 CYS A CA 1
ATOM 1618 C C . CYS A 1 215 ? -0.095 -6.435 -4.984 1.00 86.31 215 CYS A C 1
ATOM 1620 O O . CYS A 1 215 ? -0.137 -6.076 -3.810 1.00 86.31 215 CYS A O 1
ATOM 1622 N N . LEU A 1 216 ? -1.104 -7.131 -5.515 1.00 85.31 216 LEU A N 1
ATOM 1623 C CA . LEU A 1 216 ? -2.283 -7.487 -4.724 1.00 85.31 216 LEU A CA 1
ATOM 1624 C C . LEU A 1 216 ? -1.906 -8.322 -3.485 1.00 85.31 216 LEU A C 1
ATOM 1626 O O . LEU A 1 216 ? -2.376 -8.054 -2.377 1.00 85.31 216 LEU A O 1
ATOM 1630 N N . GLY A 1 217 ? -1.037 -9.317 -3.677 1.00 88.94 217 GLY A N 1
ATOM 1631 C CA . GLY A 1 217 ? -0.548 -10.202 -2.627 1.00 88.94 217 GLY A CA 1
ATOM 1632 C C . GLY A 1 217 ? 0.229 -9.473 -1.531 1.00 88.94 217 GLY A C 1
ATOM 1633 O O . GLY A 1 217 ? 0.022 -9.779 -0.359 1.00 88.94 217 GLY A O 1
ATOM 1634 N N . THR A 1 218 ? 1.065 -8.480 -1.864 1.00 92.31 218 THR A N 1
ATOM 1635 C CA . THR A 1 218 ? 1.792 -7.686 -0.856 1.00 92.31 218 THR A CA 1
ATOM 1636 C C . THR A 1 218 ? 0.830 -6.886 0.010 1.00 92.31 218 THR A C 1
ATOM 1638 O O . THR A 1 218 ? 0.958 -6.913 1.232 1.00 92.31 218 THR A O 1
ATOM 1641 N N . GLY A 1 219 ? -0.175 -6.243 -0.592 1.00 91.50 219 GLY A N 1
ATOM 1642 C CA . GLY A 1 219 ? -1.199 -5.497 0.140 1.00 91.50 219 GLY A CA 1
ATOM 1643 C C . GLY A 1 219 ? -1.978 -6.371 1.127 1.00 91.50 219 GLY A C 1
ATOM 1644 O O . GLY A 1 219 ? -2.071 -6.039 2.311 1.00 91.50 219 GLY A O 1
ATOM 1645 N N . ILE A 1 220 ? -2.476 -7.523 0.662 1.00 92.19 220 ILE A N 1
ATOM 1646 C CA . ILE A 1 220 ? -3.221 -8.478 1.498 1.00 92.19 220 ILE A CA 1
ATOM 1647 C C . ILE A 1 220 ? -2.328 -9.060 2.602 1.00 92.19 220 ILE A C 1
ATOM 1649 O O . ILE A 1 220 ? -2.728 -9.098 3.766 1.00 92.19 220 ILE A O 1
ATOM 1653 N N . LEU A 1 221 ? -1.107 -9.489 2.274 1.00 95.06 221 LEU A N 1
ATOM 1654 C CA . LEU A 1 221 ? -0.188 -10.061 3.256 1.00 95.06 221 LEU A CA 1
ATOM 1655 C C . LEU A 1 221 ? 0.209 -9.037 4.327 1.00 95.06 221 LEU A C 1
ATOM 1657 O O . LEU A 1 221 ? 0.175 -9.359 5.514 1.00 95.06 221 LEU A O 1
ATOM 1661 N N . CYS A 1 222 ? 0.547 -7.803 3.945 1.00 96.75 222 CYS A N 1
ATOM 1662 C CA . CYS A 1 222 ? 0.858 -6.740 4.901 1.00 96.75 222 CYS A CA 1
ATOM 1663 C C . CYS A 1 222 ? -0.321 -6.467 5.845 1.00 96.75 222 CYS A C 1
ATOM 1665 O O . CYS A 1 222 ? -0.108 -6.337 7.051 1.00 96.75 222 CYS A O 1
ATOM 1667 N N . LEU A 1 223 ? -1.557 -6.456 5.334 1.00 96.06 223 LEU A N 1
ATOM 1668 C CA . LEU A 1 223 ? -2.753 -6.317 6.165 1.00 96.06 223 LEU A CA 1
ATOM 1669 C C . LEU A 1 223 ? -2.890 -7.463 7.173 1.00 96.06 223 LEU A C 1
ATOM 1671 O O . LEU A 1 223 ? -3.074 -7.211 8.362 1.00 96.06 223 LEU A O 1
ATOM 1675 N N . ARG A 1 224 ? -2.724 -8.714 6.727 1.00 95.31 224 ARG A N 1
ATOM 1676 C CA . ARG A 1 224 ? -2.759 -9.897 7.605 1.00 95.31 224 ARG A CA 1
ATOM 1677 C C . ARG A 1 224 ? -1.696 -9.821 8.693 1.00 95.31 224 ARG A C 1
ATOM 1679 O O . ARG A 1 224 ? -1.983 -10.059 9.862 1.00 95.31 224 ARG A O 1
ATOM 1686 N N . LEU A 1 225 ? -0.472 -9.431 8.338 1.00 96.19 225 LEU A N 1
ATOM 1687 C CA . LEU A 1 225 ? 0.615 -9.248 9.301 1.00 96.19 225 LEU A CA 1
ATOM 1688 C C . LEU A 1 225 ? 0.305 -8.143 10.322 1.00 96.19 225 LEU A C 1
ATOM 1690 O O . LEU A 1 225 ? 0.624 -8.308 11.500 1.00 96.19 225 LEU A O 1
ATOM 1694 N N . ALA A 1 226 ? -0.329 -7.045 9.902 1.00 96.56 226 ALA A N 1
ATOM 1695 C CA . ALA A 1 226 ? -0.774 -5.990 10.810 1.00 96.56 226 ALA A CA 1
ATOM 1696 C C . ALA A 1 226 ? -1.886 -6.480 11.751 1.00 96.56 226 ALA A C 1
ATOM 1698 O O . ALA A 1 226 ? -1.795 -6.265 12.958 1.00 96.56 226 ALA A O 1
ATOM 1699 N N . MET A 1 227 ? -2.891 -7.181 11.220 1.00 95.44 227 MET A N 1
ATOM 1700 C CA . MET A 1 227 ? -3.992 -7.757 11.999 1.00 95.44 227 MET A CA 1
ATOM 1701 C C . MET A 1 227 ? -3.484 -8.751 13.045 1.00 95.44 227 MET A C 1
ATOM 1703 O O . MET A 1 227 ? -3.816 -8.621 14.220 1.00 95.44 227 MET A O 1
ATOM 1707 N N . ARG A 1 228 ? -2.606 -9.685 12.657 1.00 95.44 228 ARG A N 1
ATOM 1708 C CA . ARG A 1 228 ? -1.972 -10.640 13.583 1.00 95.44 228 ARG A CA 1
ATOM 1709 C C . ARG A 1 228 ? -1.183 -9.929 14.681 1.00 95.44 228 ARG A C 1
ATOM 1711 O O . ARG A 1 228 ? -1.307 -10.281 15.848 1.00 95.44 228 ARG A O 1
ATOM 1718 N N . ALA A 1 229 ? -0.406 -8.906 14.322 1.00 95.50 229 ALA A N 1
ATOM 1719 C CA . ALA A 1 229 ? 0.390 -8.152 15.286 1.00 95.50 229 ALA A CA 1
ATOM 1720 C C . ALA A 1 229 ? -0.458 -7.332 16.272 1.00 95.50 229 ALA A C 1
ATOM 1722 O O . ALA A 1 229 ? -0.004 -7.080 17.384 1.00 95.50 229 ALA A O 1
ATOM 1723 N N . LEU A 1 230 ? -1.661 -6.899 15.880 1.00 95.12 230 LEU A N 1
ATOM 1724 C CA . LEU A 1 230 ? -2.594 -6.193 16.765 1.00 95.12 230 LEU A CA 1
ATOM 1725 C C . LEU A 1 230 ? -3.524 -7.128 17.549 1.00 95.12 230 LEU A C 1
ATOM 1727 O O . LEU A 1 230 ? -4.070 -6.703 18.562 1.00 95.12 230 LEU A O 1
ATOM 1731 N N . ALA A 1 231 ? -3.700 -8.370 17.096 1.00 93.75 231 ALA A N 1
ATOM 1732 C CA . ALA A 1 231 ? -4.438 -9.406 17.815 1.00 93.75 231 ALA A CA 1
ATOM 1733 C C . ALA A 1 231 ? -3.615 -10.058 18.942 1.00 93.75 231 ALA A C 1
ATOM 1735 O O . ALA A 1 231 ? -4.187 -10.706 19.817 1.00 93.75 231 ALA A O 1
ATOM 1736 N N . ASP A 1 232 ? -2.287 -9.896 18.930 1.00 93.19 232 ASP A N 1
ATOM 1737 C CA . ASP A 1 232 ? -1.408 -10.355 20.006 1.00 93.19 232 ASP A CA 1
ATOM 1738 C C . ASP A 1 232 ? -1.812 -9.696 21.346 1.00 93.19 232 ASP A C 1
ATOM 1740 O O . ASP A 1 232 ? -1.872 -8.467 21.421 1.00 93.19 232 ASP A O 1
ATOM 1744 N N . PRO A 1 233 ? -2.060 -10.464 22.426 1.00 92.44 233 PRO A N 1
ATOM 1745 C CA . PRO A 1 233 ? -2.367 -9.908 23.745 1.00 92.44 233 PRO A CA 1
ATOM 1746 C C . PRO A 1 233 ? -1.303 -8.948 24.303 1.00 92.44 233 PRO A C 1
ATOM 1748 O O . PRO A 1 233 ? -1.615 -8.120 25.158 1.00 92.44 233 PRO A O 1
ATOM 1751 N N . ALA A 1 234 ? -0.052 -9.046 23.843 1.00 92.88 234 ALA A N 1
ATOM 1752 C CA . ALA A 1 234 ? 1.035 -8.137 24.202 1.00 92.88 234 ALA A CA 1
ATOM 1753 C C . ALA A 1 234 ? 1.063 -6.850 23.350 1.00 92.88 234 ALA A C 1
ATOM 1755 O O . ALA A 1 234 ? 1.907 -5.974 23.579 1.00 92.88 234 ALA A O 1
ATOM 1756 N N . ALA A 1 235 ? 0.175 -6.714 22.359 1.00 92.69 235 ALA A N 1
ATOM 1757 C CA . ALA A 1 235 ? 0.107 -5.540 21.505 1.00 92.69 235 ALA A CA 1
ATOM 1758 C C . ALA A 1 235 ? -0.216 -4.282 22.320 1.00 92.69 235 ALA A C 1
ATOM 1760 O O . ALA A 1 235 ? -1.119 -4.237 23.153 1.00 92.69 235 ALA A O 1
ATOM 1761 N N . SER A 1 236 ? 0.527 -3.216 22.041 1.00 93.31 236 SER A N 1
ATOM 1762 C CA . SER A 1 236 ? 0.359 -1.916 22.686 1.00 93.31 236 SER A CA 1
ATOM 1763 C C . SER A 1 236 ? 0.141 -0.824 21.646 1.00 93.31 236 SER A C 1
ATOM 1765 O O . SER A 1 236 ? 0.314 -1.030 20.441 1.00 93.31 236 SER A O 1
ATOM 1767 N N . LEU A 1 237 ? -0.159 0.392 22.106 1.00 90.94 237 LEU A N 1
ATOM 1768 C CA . LEU A 1 237 ? -0.183 1.565 21.232 1.00 90.94 237 LEU A CA 1
ATOM 1769 C C . LEU A 1 237 ? 1.146 1.740 20.473 1.00 90.94 237 LEU A C 1
ATOM 1771 O O . LEU A 1 237 ? 1.145 2.108 19.301 1.00 90.94 237 LEU A O 1
ATOM 1775 N N . ARG A 1 238 ? 2.278 1.402 21.108 1.00 92.56 238 ARG A N 1
ATOM 1776 C CA . ARG A 1 238 ? 3.599 1.418 20.464 1.00 92.56 238 ARG A CA 1
ATOM 1777 C C . ARG A 1 238 ? 3.684 0.410 19.319 1.00 92.56 238 ARG A C 1
ATOM 1779 O O . ARG A 1 238 ? 4.273 0.734 18.293 1.00 92.56 238 ARG A O 1
ATOM 1786 N N . THR A 1 239 ? 3.082 -0.771 19.475 1.00 93.88 239 THR A N 1
ATOM 1787 C CA . THR A 1 239 ? 2.975 -1.759 18.393 1.00 93.88 239 THR A CA 1
ATOM 1788 C C . THR A 1 239 ? 2.246 -1.139 17.207 1.00 93.88 239 THR A C 1
ATOM 1790 O O . THR A 1 239 ? 2.791 -1.131 16.110 1.00 93.88 239 THR A O 1
ATOM 1793 N N . ARG A 1 240 ? 1.074 -0.527 17.431 1.00 94.31 240 ARG A N 1
ATOM 1794 C CA . ARG A 1 240 ? 0.295 0.128 16.367 1.00 94.31 240 ARG A CA 1
ATOM 1795 C C . ARG A 1 240 ? 1.086 1.216 15.634 1.00 94.31 240 ARG A C 1
ATOM 1797 O O . ARG A 1 240 ? 1.128 1.188 14.411 1.00 94.31 240 ARG A O 1
ATOM 1804 N N . ILE A 1 241 ? 1.735 2.123 16.367 1.00 93.56 241 ILE A N 1
ATOM 1805 C CA . ILE A 1 241 ? 2.483 3.257 15.789 1.00 93.56 241 ILE A CA 1
ATOM 1806 C C . ILE A 1 241 ? 3.729 2.793 15.011 1.00 93.56 241 ILE A C 1
ATOM 1808 O O . ILE A 1 241 ? 4.147 3.447 14.064 1.00 93.56 241 ILE A O 1
ATOM 1812 N N . GLY A 1 242 ? 4.326 1.654 15.374 1.00 95.31 242 GLY A N 1
ATOM 1813 C CA . GLY A 1 242 ? 5.492 1.109 14.666 1.00 95.31 242 GLY A CA 1
ATOM 1814 C C . GLY A 1 242 ? 5.162 0.196 13.480 1.00 95.31 242 GLY A C 1
ATOM 1815 O O . GLY A 1 242 ? 6.068 -0.186 12.739 1.00 95.31 242 GLY A O 1
ATOM 1816 N N . LEU A 1 243 ? 3.897 -0.211 13.302 1.00 97.19 243 LEU A N 1
ATOM 1817 C CA . LEU A 1 243 ? 3.546 -1.258 12.336 1.00 97.19 243 LEU A CA 1
ATOM 1818 C C . LEU A 1 243 ? 3.690 -0.814 10.886 1.00 97.19 243 LEU A C 1
ATOM 1820 O O . LEU A 1 243 ? 4.211 -1.588 10.085 1.00 97.19 243 LEU A O 1
ATOM 1824 N N . PHE A 1 244 ? 3.246 0.400 10.556 1.00 98.38 244 PHE A N 1
ATOM 1825 C CA . PHE A 1 244 ? 3.296 0.904 9.185 1.00 98.38 244 PHE A CA 1
ATOM 1826 C C . PHE A 1 244 ? 4.736 0.923 8.660 1.00 98.38 244 PHE A C 1
ATOM 1828 O O . PHE A 1 244 ? 5.048 0.269 7.667 1.00 98.38 244 PHE A O 1
ATOM 1835 N N . GLU A 1 245 ? 5.625 1.616 9.378 1.00 97.94 245 GLU A N 1
ATOM 1836 C CA . GLU A 1 245 ? 7.034 1.760 9.010 1.00 97.94 245 GLU A CA 1
ATOM 1837 C C . GLU A 1 245 ? 7.721 0.403 8.889 1.00 97.94 245 GLU A C 1
ATOM 1839 O O . GLU A 1 245 ? 8.387 0.136 7.890 1.00 97.94 245 GLU A O 1
ATOM 1844 N N . ARG A 1 246 ? 7.516 -0.481 9.876 1.00 98.00 246 ARG A N 1
ATOM 1845 C CA . ARG A 1 246 ? 8.107 -1.820 9.881 1.00 98.00 246 ARG A CA 1
ATOM 1846 C C . ARG A 1 246 ? 7.666 -2.630 8.666 1.00 98.00 246 ARG A C 1
ATOM 1848 O O . ARG A 1 246 ? 8.516 -3.171 7.974 1.00 98.00 246 ARG A O 1
ATOM 1855 N N . LEU A 1 247 ? 6.362 -2.718 8.405 1.00 98.50 247 LEU A N 1
ATOM 1856 C CA . LEU A 1 247 ? 5.833 -3.565 7.333 1.00 98.50 247 LEU A CA 1
ATOM 1857 C C . LEU A 1 247 ? 6.179 -3.030 5.941 1.00 98.50 247 LEU A C 1
ATOM 1859 O O . LEU A 1 247 ? 6.527 -3.825 5.072 1.00 98.50 247 LEU A O 1
ATOM 1863 N N . ILE A 1 248 ? 6.137 -1.709 5.733 1.00 98.50 248 ILE A N 1
ATOM 1864 C CA . ILE A 1 248 ? 6.569 -1.095 4.470 1.00 98.50 248 ILE A CA 1
ATOM 1865 C C . ILE A 1 248 ? 8.072 -1.288 4.268 1.00 98.50 248 ILE A C 1
ATOM 1867 O O . ILE A 1 248 ? 8.489 -1.716 3.197 1.00 98.50 248 ILE A O 1
ATOM 1871 N N . THR A 1 249 ? 8.880 -1.068 5.306 1.00 98.31 249 THR A N 1
ATOM 1872 C CA . THR A 1 249 ? 10.325 -1.332 5.261 1.00 98.31 249 THR A CA 1
ATOM 1873 C C . THR A 1 249 ? 10.612 -2.800 4.948 1.00 98.31 249 THR A C 1
ATOM 1875 O O . THR A 1 249 ? 11.450 -3.099 4.103 1.00 98.31 249 THR A O 1
ATOM 1878 N N . ASP A 1 250 ? 9.914 -3.735 5.593 1.00 98.25 250 ASP A N 1
ATOM 1879 C CA . ASP A 1 250 ? 10.081 -5.167 5.344 1.00 98.25 250 ASP A CA 1
ATOM 1880 C C . ASP A 1 250 ? 9.741 -5.540 3.901 1.00 98.25 250 ASP A C 1
ATOM 1882 O O . ASP A 1 250 ? 10.460 -6.341 3.305 1.00 98.25 250 ASP A O 1
ATOM 1886 N N . LEU A 1 251 ? 8.694 -4.932 3.340 1.00 98.25 251 LEU A N 1
ATOM 1887 C CA . LEU A 1 251 ? 8.257 -5.120 1.962 1.00 98.25 251 LEU A CA 1
ATOM 1888 C C . LEU A 1 251 ? 9.284 -4.602 0.948 1.00 98.25 251 LEU A C 1
ATOM 1890 O O . LEU A 1 251 ? 9.717 -5.363 0.085 1.00 98.25 251 LEU A O 1
ATOM 1894 N N . ILE A 1 252 ? 9.700 -3.338 1.052 1.00 97.56 252 ILE A N 1
ATOM 1895 C CA . ILE A 1 252 ? 10.545 -2.708 0.026 1.00 97.56 252 ILE A CA 1
ATOM 1896 C C . ILE A 1 252 ? 11.927 -3.368 -0.076 1.00 97.56 252 ILE A C 1
ATOM 1898 O O . ILE A 1 252 ? 12.510 -3.463 -1.152 1.00 97.56 252 ILE A O 1
ATOM 1902 N N . MET A 1 253 ? 12.423 -3.953 1.017 1.00 98.12 253 MET A N 1
ATOM 1903 C CA . MET A 1 253 ? 13.712 -4.649 1.028 1.00 98.12 253 MET A CA 1
ATOM 1904 C C . MET A 1 253 ? 13.746 -5.920 0.162 1.00 98.12 253 MET A C 1
ATOM 1906 O O . MET A 1 253 ? 14.833 -6.452 -0.065 1.00 98.12 253 MET A O 1
ATOM 1910 N N . TRP A 1 254 ? 12.604 -6.384 -0.356 1.00 96.62 254 TRP A N 1
ATOM 1911 C CA . TRP A 1 254 ? 12.535 -7.440 -1.371 1.00 96.62 254 TRP A CA 1
ATOM 1912 C C . TRP A 1 254 ? 12.745 -6.941 -2.805 1.00 96.62 254 TRP A C 1
ATOM 1914 O O . TRP A 1 254 ? 12.928 -7.766 -3.692 1.00 96.62 254 TRP A O 1
ATOM 1924 N N . GLY A 1 255 ? 12.778 -5.624 -3.032 1.00 92.25 255 GLY A N 1
ATOM 1925 C CA . GLY A 1 255 ? 13.048 -5.034 -4.340 1.00 92.25 255 GLY A CA 1
ATOM 1926 C C . GLY A 1 255 ? 11.956 -5.299 -5.385 1.00 92.25 255 GLY A C 1
ATOM 1927 O O . GLY A 1 255 ? 10.775 -5.406 -5.051 1.00 92.25 255 GLY A O 1
ATOM 1928 N N . GLY A 1 256 ? 12.346 -5.375 -6.660 1.00 89.81 256 GLY A N 1
ATOM 1929 C CA . GLY A 1 256 ? 11.417 -5.508 -7.785 1.00 89.81 256 GLY A CA 1
ATOM 1930 C C . GLY A 1 256 ? 10.613 -4.230 -8.036 1.00 89.81 256 GLY A C 1
ATOM 1931 O O . GLY A 1 256 ? 11.174 -3.142 -8.036 1.00 89.81 256 GLY A O 1
ATOM 1932 N N . ASP A 1 257 ? 9.302 -4.349 -8.239 1.00 87.31 257 ASP A N 1
ATOM 1933 C CA . ASP A 1 257 ? 8.368 -3.213 -8.393 1.00 87.31 257 ASP A CA 1
ATOM 1934 C C . ASP A 1 257 ? 7.992 -2.610 -7.021 1.00 87.31 257 ASP A C 1
ATOM 1936 O O . ASP A 1 257 ? 6.854 -2.692 -6.551 1.00 87.31 257 ASP A O 1
ATOM 1940 N N . ALA A 1 258 ? 9.015 -2.179 -6.278 1.00 91.25 258 ALA A N 1
ATOM 1941 C CA . ALA A 1 258 ? 8.917 -1.903 -4.847 1.00 91.25 258 ALA A CA 1
ATOM 1942 C C . ALA A 1 258 ? 8.064 -0.668 -4.519 1.00 91.25 258 ALA A C 1
ATOM 1944 O O . ALA A 1 258 ? 7.357 -0.692 -3.512 1.00 91.25 258 ALA A O 1
ATOM 1945 N N . ASP A 1 259 ? 8.111 0.375 -5.345 1.00 87.94 259 ASP A N 1
ATOM 1946 C CA . ASP A 1 259 ? 7.283 1.584 -5.243 1.00 87.94 259 ASP A CA 1
ATOM 1947 C C . ASP A 1 259 ? 5.800 1.252 -5.426 1.00 87.94 259 ASP A C 1
ATOM 1949 O O . ASP A 1 259 ? 5.011 1.518 -4.520 1.00 87.94 259 ASP A O 1
ATOM 1953 N N . THR A 1 260 ? 5.420 0.544 -6.494 1.00 85.06 260 THR A N 1
ATOM 1954 C CA . THR A 1 260 ? 4.025 0.148 -6.734 1.00 85.06 260 THR A CA 1
ATOM 1955 C C . THR A 1 260 ? 3.506 -0.765 -5.621 1.00 85.06 260 THR A C 1
ATOM 1957 O O . THR A 1 260 ? 2.412 -0.554 -5.083 1.00 85.06 260 THR A O 1
ATOM 1960 N N . ASN A 1 261 ? 4.299 -1.771 -5.233 1.00 90.31 261 ASN A N 1
ATOM 1961 C CA . ASN A 1 261 ? 3.934 -2.707 -4.169 1.00 90.31 261 ASN A CA 1
ATOM 1962 C C . ASN A 1 261 ? 3.730 -1.985 -2.829 1.00 90.31 261 ASN A C 1
ATOM 1964 O O . ASN A 1 261 ? 2.762 -2.268 -2.117 1.00 90.31 261 ASN A O 1
ATOM 1968 N N . ALA A 1 262 ? 4.636 -1.071 -2.471 1.00 95.06 262 ALA A N 1
ATOM 1969 C CA . ALA A 1 262 ? 4.565 -0.322 -1.223 1.00 95.06 262 ALA A CA 1
ATOM 1970 C C . ALA A 1 262 ? 3.493 0.766 -1.256 1.00 95.06 262 ALA A C 1
ATOM 1972 O O . ALA A 1 262 ? 2.842 0.987 -0.241 1.00 95.06 262 ALA A O 1
ATOM 1973 N N . CYS A 1 263 ? 3.240 1.388 -2.405 1.00 92.94 263 CYS A N 1
ATOM 1974 C CA . CYS A 1 263 ? 2.143 2.324 -2.617 1.00 92.94 263 CYS A CA 1
ATOM 1975 C C . CYS A 1 263 ? 0.791 1.660 -2.321 1.00 92.94 263 CYS A C 1
ATOM 1977 O O . CYS A 1 263 ? -0.010 2.174 -1.533 1.00 92.94 263 CYS A O 1
ATOM 1979 N N . PHE A 1 264 ? 0.549 0.470 -2.877 1.00 91.50 264 PHE A N 1
ATOM 1980 C CA . PHE A 1 264 ? -0.692 -0.259 -2.626 1.00 91.50 264 PHE A CA 1
ATOM 1981 C C . PHE A 1 264 ? -0.789 -0.795 -1.190 1.00 91.50 264 PHE A C 1
ATOM 1983 O O . PHE A 1 264 ? -1.807 -0.597 -0.523 1.00 91.50 264 PHE A O 1
ATOM 1990 N N . ALA A 1 265 ? 0.275 -1.421 -0.675 1.00 95.62 265 ALA A N 1
ATOM 1991 C CA . ALA A 1 265 ? 0.302 -1.892 0.710 1.00 95.62 265 ALA A CA 1
ATOM 1992 C C . ALA A 1 265 ? 0.154 -0.736 1.713 1.00 95.62 265 ALA A C 1
ATOM 1994 O O . ALA A 1 265 ? -0.543 -0.874 2.717 1.00 95.62 265 ALA A O 1
ATOM 1995 N N . GLY A 1 266 ? 0.748 0.419 1.421 1.00 96.69 266 GLY A N 1
ATOM 1996 C CA . GLY A 1 266 ? 0.655 1.639 2.214 1.00 96.69 266 GLY A CA 1
ATOM 1997 C C . GLY A 1 266 ? -0.759 2.203 2.251 1.00 96.69 266 GLY A C 1
ATOM 1998 O O . GLY A 1 266 ? -1.211 2.629 3.313 1.00 96.69 266 GLY A O 1
ATOM 1999 N N . ALA A 1 267 ? -1.500 2.129 1.142 1.00 94.81 267 ALA A N 1
ATOM 2000 C CA . ALA A 1 267 ? -2.915 2.488 1.122 1.00 94.81 267 ALA A CA 1
ATOM 2001 C C . ALA A 1 267 ? -3.740 1.629 2.087 1.00 94.81 267 ALA A C 1
ATOM 2003 O O . ALA A 1 267 ? -4.478 2.149 2.922 1.00 94.81 267 ALA A O 1
ATOM 2004 N N . ILE A 1 268 ? -3.575 0.308 2.001 1.00 94.81 268 ILE A N 1
ATOM 2005 C CA . ILE A 1 268 ? -4.312 -0.656 2.823 1.00 94.81 268 ILE A CA 1
ATOM 2006 C C . ILE A 1 268 ? -3.934 -0.524 4.303 1.00 94.81 268 ILE A C 1
ATOM 2008 O O . ILE A 1 268 ? -4.809 -0.444 5.166 1.00 94.81 268 ILE A O 1
ATOM 2012 N N . LEU A 1 269 ? -2.635 -0.465 4.612 1.00 97.31 269 LEU A N 1
ATOM 2013 C CA . LEU A 1 269 ? -2.151 -0.290 5.982 1.00 97.31 269 LEU A CA 1
ATOM 2014 C C . LEU A 1 269 ? -2.603 1.047 6.565 1.00 97.31 269 LEU A C 1
ATOM 2016 O O . LEU A 1 269 ? -3.003 1.095 7.723 1.00 97.31 269 LEU A O 1
ATOM 2020 N N . GLY A 1 270 ? -2.582 2.115 5.771 1.00 96.56 270 GLY A N 1
ATOM 2021 C CA . GLY A 1 270 ? -3.074 3.425 6.171 1.00 96.56 270 GLY A CA 1
ATOM 2022 C C . GLY A 1 270 ? -4.574 3.434 6.469 1.00 96.56 270 GLY A C 1
ATOM 2023 O O . GLY A 1 270 ? -4.987 3.979 7.492 1.00 96.56 270 GLY A O 1
ATOM 2024 N N . ALA A 1 271 ? -5.380 2.769 5.634 1.00 95.69 271 ALA A N 1
ATOM 2025 C CA . ALA A 1 271 ? -6.815 2.595 5.862 1.00 95.69 271 ALA A CA 1
ATOM 2026 C C . ALA A 1 271 ? -7.113 1.793 7.140 1.00 95.69 271 ALA A C 1
ATOM 2028 O O . ALA A 1 271 ? -8.092 2.062 7.831 1.00 95.69 271 ALA A O 1
ATOM 2029 N N . TYR A 1 272 ? -6.272 0.813 7.476 1.00 96.69 272 TYR A N 1
ATOM 2030 C CA . TYR A 1 272 ? -6.454 -0.021 8.664 1.00 96.69 272 TYR A CA 1
ATOM 2031 C C . TYR A 1 272 ? -5.954 0.647 9.958 1.00 96.69 272 TYR A C 1
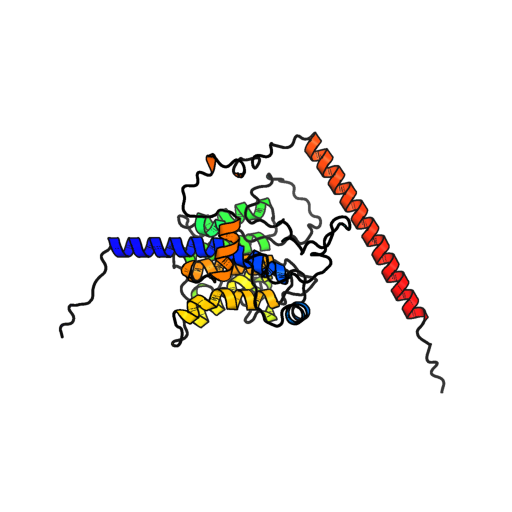ATOM 2033 O O . TYR A 1 272 ? -6.655 0.652 10.974 1.00 96.69 272 TYR A O 1
ATOM 2041 N N . LEU A 1 273 ? -4.738 1.201 9.931 1.00 96.19 273 LEU A N 1
ATOM 2042 C CA . LEU A 1 273 ? -4.036 1.730 11.105 1.00 96.19 273 LEU A CA 1
ATOM 2043 C C . LEU A 1 273 ? -4.428 3.174 11.444 1.00 96.19 273 LEU A C 1
ATOM 2045 O O . LEU A 1 273 ? -4.385 3.528 12.623 1.00 96.19 273 LEU A O 1
ATOM 2049 N N . GLY A 1 274 ? -4.815 3.968 10.441 1.00 95.44 274 GLY A N 1
ATOM 2050 C CA . GLY A 1 274 ? -5.107 5.393 10.593 1.00 95.44 274 GLY A CA 1
ATOM 2051 C C . GLY A 1 274 ? -3.895 6.308 10.382 1.00 95.44 274 GLY A C 1
ATOM 2052 O O . GLY A 1 274 ? -2.743 5.881 10.504 1.00 95.44 274 GLY A O 1
ATOM 2053 N N . TYR A 1 275 ? -4.146 7.582 10.064 1.00 95.00 275 TYR A N 1
ATOM 2054 C CA . TYR A 1 275 ? -3.108 8.599 9.859 1.00 95.00 275 TYR A CA 1
ATOM 2055 C C . TYR A 1 275 ? -2.255 8.811 11.113 1.00 95.00 275 TYR A C 1
ATOM 2057 O O . TYR A 1 275 ? -1.031 8.890 11.015 1.00 95.00 275 TYR A O 1
ATOM 2065 N N . GLY A 1 276 ? -2.873 8.820 12.299 1.00 93.31 276 GLY A N 1
ATOM 2066 C CA . GLY A 1 276 ? -2.157 8.973 13.570 1.00 93.31 276 GLY A CA 1
ATOM 2067 C C . GLY A 1 276 ? -1.132 7.870 13.882 1.00 93.31 276 GLY A C 1
ATOM 2068 O O . GLY A 1 276 ? -0.313 8.039 14.785 1.00 93.31 276 GLY A O 1
ATOM 2069 N N . ALA A 1 277 ? -1.160 6.748 13.155 1.00 95.25 277 ALA A N 1
ATOM 2070 C CA . ALA A 1 277 ? -0.192 5.659 13.281 1.00 95.25 277 ALA A CA 1
ATOM 2071 C C . ALA A 1 277 ? 0.929 5.705 12.224 1.00 95.25 277 ALA A C 1
ATOM 2073 O O . ALA A 1 277 ? 1.815 4.850 12.253 1.00 95.25 277 ALA A O 1
ATOM 2074 N N . LEU A 1 278 ? 0.903 6.663 11.290 1.00 95.75 278 LEU A N 1
ATOM 2075 C CA . LEU A 1 278 ? 1.957 6.814 10.290 1.00 95.75 278 LEU A CA 1
ATOM 2076 C C . LEU A 1 278 ? 3.227 7.431 10.910 1.00 95.75 278 LEU A C 1
ATOM 2078 O O . LEU A 1 278 ? 3.138 8.276 11.805 1.00 95.75 278 LEU A O 1
ATOM 2082 N N . PRO A 1 279 ? 4.427 7.041 10.441 1.00 94.44 279 PRO A N 1
ATOM 2083 C CA . PRO A 1 279 ? 5.685 7.562 10.965 1.00 94.44 279 PRO A CA 1
ATOM 2084 C C . PRO A 1 279 ? 5.830 9.059 10.667 1.00 94.44 279 PRO A C 1
ATOM 2086 O O . PRO A 1 279 ? 5.989 9.470 9.518 1.00 94.44 279 PRO A O 1
ATOM 2089 N N . THR A 1 280 ? 5.843 9.881 11.719 1.00 91.00 280 THR A N 1
ATOM 2090 C CA . THR A 1 280 ? 5.882 11.352 11.603 1.00 91.00 280 THR A CA 1
ATOM 2091 C C . THR A 1 280 ? 7.102 11.864 10.837 1.00 91.00 280 THR A C 1
ATOM 2093 O O . THR A 1 280 ? 7.021 12.790 10.033 1.00 91.00 280 THR A O 1
ATOM 2096 N N . HIS A 1 281 ? 8.247 11.203 11.015 1.00 89.88 281 HIS A N 1
ATOM 2097 C CA . HIS A 1 281 ? 9.478 11.538 10.301 1.00 89.88 281 HIS A CA 1
ATOM 2098 C C . HIS A 1 281 ? 9.421 11.234 8.790 1.00 89.88 281 HIS A C 1
ATOM 2100 O O . HIS A 1 281 ? 10.260 11.738 8.041 1.00 89.88 281 HIS A O 1
ATOM 2106 N N . TRP A 1 282 ? 8.439 10.454 8.322 1.00 91.56 282 TRP A N 1
ATOM 2107 C CA . TRP A 1 282 ? 8.138 10.301 6.896 1.00 91.56 282 TRP A CA 1
ATOM 2108 C C . TRP A 1 282 ? 7.076 11.300 6.418 1.00 91.56 282 TRP A C 1
ATOM 2110 O O . TRP A 1 282 ? 7.182 11.778 5.293 1.00 91.56 282 TRP A O 1
ATOM 2120 N N . THR A 1 283 ? 6.087 11.665 7.243 1.00 84.31 283 THR A N 1
ATOM 2121 C CA . THR A 1 283 ? 4.986 12.568 6.844 1.00 84.31 283 THR A CA 1
ATOM 2122 C C . THR A 1 283 ? 5.375 14.046 6.816 1.00 84.31 283 THR A C 1
ATOM 2124 O O . THR A 1 283 ? 4.982 14.771 5.900 1.00 84.31 283 THR A O 1
ATOM 2127 N N . ASP A 1 284 ? 6.150 14.516 7.796 1.00 77.44 284 ASP A N 1
ATOM 2128 C CA . ASP A 1 284 ? 6.306 15.954 8.063 1.00 77.44 284 ASP A CA 1
ATOM 2129 C C . ASP A 1 284 ? 7.058 16.704 6.957 1.00 77.44 284 ASP A C 1
ATOM 2131 O O . ASP A 1 284 ? 6.792 17.873 6.677 1.00 77.44 284 ASP A O 1
ATOM 2135 N N . GLY A 1 285 ? 8.015 16.048 6.307 1.00 70.88 285 GLY A N 1
ATOM 2136 C CA . GLY A 1 285 ? 8.822 16.655 5.252 1.00 70.88 285 GLY A CA 1
ATOM 2137 C C . GLY A 1 285 ? 8.080 16.858 3.930 1.00 70.88 285 GLY A C 1
ATOM 2138 O O . GLY A 1 285 ? 7.977 17.998 3.461 1.00 70.88 285 GLY A O 1
ATOM 2139 N N . PRO A 1 286 ? 7.577 15.772 3.312 1.00 69.44 286 PRO A N 1
ATOM 2140 C CA . PRO A 1 286 ? 6.865 15.833 2.040 1.00 69.44 286 PRO A CA 1
ATOM 2141 C C . PRO A 1 286 ? 5.646 16.757 2.086 1.00 69.44 286 PRO A C 1
ATOM 2143 O O . PRO A 1 286 ? 5.507 17.610 1.212 1.00 69.44 286 PRO A O 1
ATOM 2146 N N . LEU A 1 287 ? 4.817 16.673 3.135 1.00 70.25 287 LEU A N 1
ATOM 2147 C CA . LEU A 1 287 ? 3.614 17.505 3.260 1.00 70.25 287 LEU A CA 1
ATOM 2148 C C . LEU A 1 287 ? 3.945 19.000 3.322 1.00 70.25 287 LEU A C 1
ATOM 2150 O O . LEU A 1 287 ? 3.351 19.795 2.595 1.00 70.25 287 LEU A O 1
ATOM 2154 N N . ARG A 1 288 ? 4.957 19.383 4.112 1.00 66.62 288 ARG A N 1
ATOM 2155 C CA . ARG A 1 288 ? 5.418 20.780 4.187 1.00 66.62 288 ARG A CA 1
ATOM 2156 C C . ARG A 1 288 ? 6.001 21.267 2.865 1.00 66.62 288 ARG A C 1
ATOM 2158 O O . ARG A 1 288 ? 5.805 22.423 2.509 1.00 66.62 288 ARG A O 1
ATOM 2165 N N . THR A 1 289 ? 6.703 20.397 2.143 1.00 64.44 289 THR A N 1
ATOM 2166 C CA . THR A 1 289 ? 7.313 20.728 0.844 1.00 64.44 289 THR A CA 1
ATOM 2167 C C . THR A 1 289 ? 6.256 20.963 -0.232 1.00 64.44 289 THR A C 1
ATOM 2169 O O . THR A 1 289 ? 6.387 21.883 -1.033 1.00 64.44 289 THR A O 1
ATOM 2172 N N . LEU A 1 290 ? 5.190 20.163 -0.218 1.00 63.72 290 LEU A N 1
ATOM 2173 C CA . LEU A 1 290 ? 4.051 20.289 -1.129 1.00 63.72 290 LEU A CA 1
ATOM 2174 C C . LEU A 1 290 ? 3.079 21.411 -0.726 1.00 63.72 290 LEU A C 1
ATOM 2176 O O . LEU A 1 290 ? 2.103 21.650 -1.428 1.00 63.72 290 LEU A O 1
ATOM 2180 N N . GLY A 1 291 ? 3.322 22.091 0.401 1.00 62.62 291 GLY A N 1
ATOM 2181 C CA . GLY A 1 291 ? 2.419 23.113 0.930 1.00 62.62 291 GLY A CA 1
ATOM 2182 C C . GLY A 1 291 ? 1.071 22.551 1.392 1.00 62.62 291 GLY A C 1
ATOM 2183 O O . GLY A 1 291 ? 0.103 23.300 1.503 1.00 62.62 291 GLY A O 1
ATOM 2184 N N . VAL A 1 292 ? 0.994 21.244 1.658 1.00 66.75 292 VAL A N 1
ATOM 2185 C CA . VAL A 1 292 ? -0.220 20.587 2.143 1.00 66.75 292 VAL A CA 1
ATOM 2186 C C . VAL A 1 292 ? -0.366 20.895 3.631 1.00 66.75 292 VAL A C 1
ATOM 2188 O O . VAL A 1 292 ? 0.476 20.521 4.447 1.00 66.75 292 VAL A O 1
ATOM 2191 N N . GLY A 1 293 ? -1.440 21.596 3.985 1.00 64.31 293 GLY A N 1
ATOM 2192 C CA . GLY A 1 293 ? -1.747 22.007 5.351 1.00 64.31 293 GLY A CA 1
ATOM 2193 C C . GLY A 1 293 ? -3.245 22.208 5.557 1.00 64.31 293 GLY A C 1
ATOM 2194 O O . GLY A 1 293 ? -4.038 22.049 4.630 1.00 64.31 293 GLY A O 1
ATOM 2195 N N . ALA A 1 294 ? -3.642 22.553 6.783 1.00 64.31 294 ALA A N 1
ATOM 2196 C CA . ALA A 1 294 ? -5.036 22.859 7.088 1.00 64.31 294 ALA A CA 1
ATOM 2197 C C . ALA A 1 294 ? -5.507 24.082 6.280 1.00 64.31 294 ALA A C 1
ATOM 2199 O O . ALA A 1 294 ? -4.881 25.141 6.326 1.00 64.31 294 ALA A O 1
ATOM 2200 N N . GLY A 1 295 ? -6.613 23.939 5.550 1.00 71.94 295 GLY A N 1
ATOM 2201 C CA . GLY A 1 295 ? -7.165 24.992 4.703 1.00 71.94 295 GLY A CA 1
ATOM 2202 C C . GLY A 1 295 ? -8.401 24.533 3.931 1.00 71.94 295 GLY A C 1
ATOM 2203 O O . GLY A 1 295 ? -8.802 23.374 4.012 1.00 71.94 295 GLY A O 1
ATOM 2204 N N . ALA A 1 296 ? -9.010 25.456 3.188 1.00 74.50 296 ALA A N 1
ATOM 2205 C CA . ALA A 1 296 ? -10.075 25.141 2.242 1.00 74.50 296 ALA A CA 1
ATOM 2206 C C . ALA A 1 296 ? -9.471 24.919 0.849 1.00 74.50 296 ALA A C 1
ATOM 2208 O O . ALA A 1 296 ? -8.695 25.746 0.374 1.00 74.50 296 ALA A O 1
ATOM 2209 N N . TYR A 1 297 ? -9.843 23.817 0.200 1.00 79.19 297 TYR A N 1
ATOM 2210 C CA . TYR A 1 297 ? -9.482 23.518 -1.183 1.00 79.19 297 TYR A CA 1
ATOM 2211 C C . TYR A 1 297 ? -10.758 23.443 -2.020 1.00 79.19 297 TYR A C 1
ATOM 2213 O O . TYR A 1 297 ? -11.653 22.655 -1.714 1.00 79.19 297 TYR A O 1
ATOM 2221 N N . ASP A 1 298 ? -10.841 24.260 -3.069 1.00 78.38 298 ASP A N 1
ATOM 2222 C CA . ASP A 1 298 ? -11.871 24.134 -4.097 1.00 78.38 298 ASP A CA 1
ATOM 2223 C C . ASP A 1 298 ? -11.214 23.635 -5.379 1.00 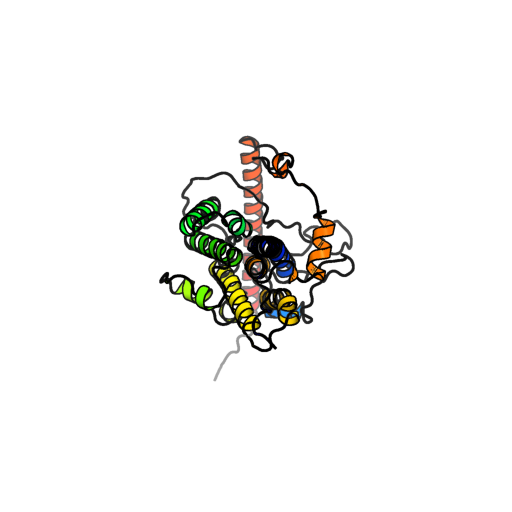78.38 298 ASP A C 1
ATOM 2225 O O . ASP A 1 298 ? -10.585 24.403 -6.109 1.00 78.38 298 ASP A O 1
ATOM 2229 N N . GLY A 1 299 ? -11.383 22.341 -5.654 1.00 77.12 299 GLY A N 1
ATOM 2230 C CA . GLY A 1 299 ? -10.849 21.722 -6.862 1.00 77.12 299 GLY A CA 1
ATOM 2231 C C . GLY A 1 299 ? -11.301 22.439 -8.131 1.00 77.12 299 GLY A C 1
ATOM 2232 O O . GLY A 1 299 ? -10.518 22.549 -9.056 1.00 77.12 299 GLY A O 1
ATOM 2233 N N . LYS A 1 300 ? -12.496 23.049 -8.168 1.00 81.00 300 LYS A N 1
ATOM 2234 C CA . LYS A 1 300 ? -12.971 23.770 -9.365 1.00 81.00 300 LYS A CA 1
ATOM 2235 C C . LYS A 1 300 ? -12.107 24.975 -9.733 1.00 81.00 300 LYS A C 1
ATOM 2237 O O . LYS A 1 300 ? -12.135 25.405 -10.884 1.00 81.00 300 LYS A O 1
ATOM 2242 N N . LEU A 1 301 ? -11.394 25.542 -8.761 1.00 83.56 301 LEU A N 1
ATOM 2243 C CA . LEU A 1 301 ? -10.472 26.659 -8.966 1.00 83.56 301 LEU A CA 1
ATOM 2244 C C . LEU A 1 301 ? -9.056 26.183 -9.309 1.00 83.56 301 LEU A C 1
ATOM 2246 O O . LEU A 1 301 ? -8.224 26.982 -9.740 1.00 83.56 301 LEU A O 1
ATOM 2250 N N . ASP A 1 302 ? -8.778 24.895 -9.127 1.00 81.75 302 ASP A N 1
ATOM 2251 C CA . ASP A 1 302 ? -7.506 24.288 -9.463 1.00 81.75 302 ASP A CA 1
ATOM 2252 C C . ASP A 1 302 ? -7.489 23.891 -10.941 1.00 81.75 302 ASP A C 1
ATOM 2254 O O . ASP A 1 302 ? -8.201 22.988 -11.389 1.00 81.75 302 ASP A O 1
ATOM 2258 N N . LYS A 1 303 ? -6.633 24.577 -11.700 1.00 79.75 303 LYS A N 1
ATOM 2259 C CA . LYS A 1 303 ? -6.422 24.339 -13.130 1.00 79.75 303 LYS A CA 1
ATOM 2260 C C . LYS A 1 303 ? -6.061 22.882 -13.433 1.00 79.75 303 LYS A C 1
ATOM 2262 O O . LYS A 1 303 ? -6.437 22.392 -14.492 1.00 79.75 303 LYS A O 1
ATOM 2267 N N . ASP A 1 304 ? -5.371 22.188 -12.525 1.00 75.19 304 ASP A N 1
ATOM 2268 C CA . ASP A 1 304 ? -4.910 20.820 -12.765 1.00 75.19 304 ASP A CA 1
ATOM 2269 C C . ASP A 1 304 ? -6.080 19.816 -12.712 1.00 75.19 304 ASP A C 1
ATOM 2271 O O . ASP A 1 304 ? -5.962 18.703 -13.223 1.00 75.19 304 ASP A O 1
ATOM 2275 N N . THR A 1 305 ? -7.237 20.219 -12.169 1.00 77.38 305 THR A N 1
ATOM 2276 C CA . THR A 1 305 ? -8.474 19.415 -12.169 1.00 77.38 305 THR A CA 1
ATOM 2277 C C . THR A 1 305 ? -9.352 19.637 -13.402 1.00 77.38 305 THR A C 1
ATOM 2279 O O . THR A 1 305 ? -10.355 18.939 -13.581 1.00 77.38 305 THR A O 1
ATOM 2282 N N . ALA A 1 306 ? -9.001 20.598 -14.263 1.00 77.62 306 ALA A N 1
ATOM 2283 C CA . ALA A 1 306 ? -9.699 20.798 -15.523 1.00 77.62 306 ALA A CA 1
ATOM 2284 C C . ALA A 1 306 ? -9.579 19.543 -16.408 1.00 77.62 306 ALA A C 1
ATOM 2286 O O . ALA A 1 306 ? -8.655 18.744 -16.272 1.00 77.62 306 ALA A O 1
ATOM 2287 N N . VAL A 1 307 ? -10.511 19.359 -17.348 1.00 75.88 307 VAL A N 1
ATOM 2288 C CA . VAL A 1 307 ? -10.555 18.163 -18.220 1.00 75.88 307 VAL A CA 1
ATOM 2289 C C . VAL A 1 307 ? -9.272 17.989 -19.048 1.00 75.88 307 VAL A C 1
ATOM 2291 O O . VAL A 1 307 ? -8.906 16.879 -19.418 1.00 75.88 307 VAL A O 1
ATOM 2294 N N . ASP A 1 308 ? -8.574 19.084 -19.325 1.00 78.25 308 ASP A N 1
ATOM 2295 C CA . ASP A 1 308 ? -7.291 19.144 -20.024 1.00 78.25 308 ASP A CA 1
ATOM 2296 C C . ASP A 1 308 ? -6.080 19.237 -19.072 1.00 78.25 308 ASP A C 1
ATOM 2298 O O . ASP A 1 308 ? -4.952 19.478 -19.512 1.00 78.25 308 ASP A O 1
ATOM 2302 N N . GLY A 1 309 ? -6.310 19.105 -17.763 1.00 78.31 309 GLY A N 1
ATOM 2303 C CA . GLY A 1 309 ? -5.320 19.300 -16.707 1.00 78.31 309 GLY A CA 1
ATOM 2304 C C . GLY A 1 309 ? -4.688 20.690 -16.722 1.00 78.31 309 GLY A C 1
ATOM 2305 O O . GLY A 1 309 ? -3.505 20.814 -16.410 1.00 78.31 309 GLY A O 1
ATOM 2306 N N . GLY A 1 310 ? -5.409 21.709 -17.205 1.00 78.00 310 GLY A N 1
ATOM 2307 C CA . GLY A 1 310 ? -4.929 23.090 -17.266 1.00 78.00 310 GLY A CA 1
ATOM 2308 C C . GLY A 1 310 ? -3.835 23.323 -18.311 1.00 78.00 310 GLY A C 1
ATOM 2309 O O . GLY A 1 310 ? -3.154 24.351 -18.271 1.00 78.00 310 GLY A O 1
ATOM 2310 N N . ARG A 1 311 ? -3.631 22.368 -19.230 1.00 81.31 311 ARG A N 1
ATOM 2311 C CA . ARG A 1 311 ? -2.581 22.401 -20.264 1.00 81.31 311 ARG A CA 1
ATOM 2312 C C . ARG A 1 311 ? -3.108 22.647 -21.680 1.00 81.31 311 ARG A C 1
ATOM 2314 O O . ARG A 1 311 ? -2.294 22.752 -22.598 1.00 81.31 311 ARG A O 1
ATOM 2321 N N . GLY A 1 312 ? -4.423 22.758 -21.867 1.00 82.56 312 GLY A N 1
ATOM 2322 C CA . GLY A 1 312 ? -5.062 22.801 -23.179 1.00 82.56 312 GLY A CA 1
ATOM 2323 C C . GLY A 1 312 ? -5.213 21.411 -23.802 1.00 82.56 312 GLY A C 1
ATOM 2324 O O . GLY A 1 312 ? -4.366 20.530 -23.639 1.00 82.56 312 GLY A O 1
ATOM 2325 N N . LEU A 1 313 ? -6.293 21.209 -24.562 1.00 81.75 313 LEU A N 1
ATOM 2326 C CA . LEU A 1 313 ? -6.452 20.008 -25.383 1.00 81.75 313 LEU A CA 1
ATOM 2327 C C . LEU A 1 313 ? -5.487 20.051 -26.572 1.00 81.75 313 LEU A C 1
ATOM 2329 O O . LEU A 1 313 ? -5.351 21.073 -27.244 1.00 81.75 313 LEU A O 1
ATOM 2333 N N . LEU A 1 314 ? -4.841 18.919 -26.851 1.00 83.44 314 LEU A N 1
ATOM 2334 C CA . LEU A 1 314 ? -3.948 18.787 -27.999 1.00 83.44 314 LEU A CA 1
ATOM 2335 C C . LEU A 1 314 ? -4.745 18.788 -29.303 1.00 83.44 314 LEU A C 1
ATOM 2337 O O . LEU A 1 314 ? -5.732 18.059 -29.436 1.00 83.44 314 LEU A O 1
ATOM 2341 N N . THR A 1 315 ? -4.277 19.552 -30.290 1.00 90.56 315 THR A N 1
ATOM 2342 C CA . THR A 1 315 ? -4.780 19.427 -31.660 1.00 90.56 315 THR A CA 1
ATOM 2343 C C . THR A 1 315 ? -4.319 18.106 -32.275 1.00 90.56 315 THR A C 1
ATOM 2345 O O . THR A 1 315 ? -3.365 17.473 -31.810 1.00 90.56 315 THR A O 1
ATOM 2348 N N . LYS A 1 316 ? -4.987 17.682 -33.351 1.00 88.19 316 LYS A N 1
ATOM 2349 C CA . LYS A 1 316 ? -4.614 16.462 -34.075 1.00 88.19 316 LYS A CA 1
ATOM 2350 C C . LYS A 1 316 ? -3.163 16.521 -34.567 1.00 88.19 316 LYS A C 1
ATOM 2352 O O . LYS A 1 316 ? -2.418 15.575 -34.338 1.00 88.19 316 LYS A O 1
ATOM 2357 N N . ASP A 1 317 ? -2.748 17.657 -35.119 1.00 89.94 317 ASP A N 1
ATOM 2358 C CA . ASP A 1 317 ? -1.385 17.862 -35.620 1.00 89.94 317 ASP A CA 1
ATOM 2359 C C . ASP A 1 317 ? -0.347 17.791 -34.491 1.00 89.94 317 ASP A C 1
ATOM 2361 O O . ASP A 1 317 ? 0.689 17.148 -34.634 1.00 89.94 317 ASP A O 1
ATOM 2365 N N . GLN A 1 318 ? -0.644 18.377 -33.323 1.00 86.00 318 GLN A N 1
ATOM 2366 C CA . GLN A 1 318 ? 0.224 18.274 -32.144 1.00 86.00 318 GLN A CA 1
ATOM 2367 C C . GLN A 1 318 ? 0.327 16.833 -31.629 1.00 86.00 318 GLN A C 1
ATOM 2369 O O . GLN A 1 318 ? 1.384 16.414 -31.153 1.00 86.00 318 GLN A O 1
ATOM 2374 N N . MET A 1 319 ? -0.768 16.071 -31.692 1.00 84.56 319 MET A N 1
ATOM 2375 C CA . MET A 1 319 ? -0.784 14.665 -31.298 1.00 84.56 319 MET A CA 1
ATOM 2376 C C . MET A 1 319 ? 0.036 13.811 -32.270 1.00 84.56 319 MET A C 1
ATOM 2378 O O . MET A 1 319 ? 0.846 13.003 -31.818 1.00 84.56 319 MET A O 1
ATOM 2382 N N . GLU A 1 320 ? -0.116 14.029 -33.579 1.00 87.00 320 GLU A N 1
ATOM 2383 C CA . GLU A 1 320 ? 0.671 13.365 -34.623 1.00 87.00 320 GLU A CA 1
ATOM 2384 C C . GLU A 1 320 ? 2.160 13.708 -34.501 1.00 87.00 320 GLU A C 1
ATOM 2386 O O . GLU A 1 320 ? 2.993 12.805 -34.494 1.00 87.00 320 GLU A O 1
ATOM 2391 N N . GLU A 1 321 ? 2.517 14.976 -34.294 1.00 89.19 321 GLU A N 1
ATOM 2392 C CA . GLU A 1 321 ? 3.908 15.386 -34.086 1.00 89.19 321 GLU A CA 1
ATOM 2393 C C . GLU A 1 321 ? 4.527 14.695 -32.861 1.00 89.19 321 GLU A C 1
ATOM 2395 O O . GLU A 1 321 ? 5.624 14.131 -32.934 1.00 89.19 321 GLU A O 1
ATOM 2400 N N . ARG A 1 322 ? 3.822 14.699 -31.722 1.00 83.81 322 ARG A N 1
ATOM 2401 C CA . ARG A 1 322 ? 4.283 14.023 -30.499 1.00 83.81 322 ARG A CA 1
ATOM 2402 C C . ARG A 1 322 ? 4.409 12.517 -30.700 1.00 83.81 322 ARG A C 1
ATOM 2404 O O . ARG A 1 322 ? 5.376 11.929 -30.217 1.00 83.81 322 ARG A O 1
ATOM 2411 N N . PHE A 1 323 ? 3.473 11.908 -31.422 1.00 81.12 323 PHE A N 1
ATOM 2412 C CA . PHE A 1 323 ? 3.512 10.490 -31.758 1.00 81.12 323 PHE A CA 1
ATOM 2413 C C . PHE A 1 323 ? 4.717 10.154 -32.641 1.00 81.12 323 PHE A C 1
ATOM 2415 O O . PHE A 1 323 ? 5.452 9.219 -32.334 1.00 81.12 323 PHE A O 1
ATOM 2422 N N . MET A 1 324 ? 4.997 10.960 -33.667 1.00 84.31 324 MET A N 1
ATOM 2423 C CA . MET A 1 324 ? 6.166 10.782 -34.533 1.00 84.31 324 MET A CA 1
ATOM 2424 C C . MET A 1 324 ? 7.480 10.940 -33.758 1.00 84.31 324 MET A C 1
ATOM 2426 O O . MET A 1 324 ? 8.394 10.132 -33.919 1.00 84.31 324 MET A O 1
ATOM 2430 N N . ARG A 1 325 ? 7.571 11.927 -32.853 1.00 82.88 325 ARG A N 1
ATOM 2431 C CA . ARG A 1 325 ? 8.731 12.083 -31.955 1.00 82.88 325 ARG A CA 1
ATOM 2432 C C . ARG A 1 325 ? 8.912 10.875 -31.033 1.00 82.88 325 ARG A C 1
ATOM 2434 O O . ARG A 1 325 ? 10.045 10.456 -30.801 1.00 82.88 325 ARG A O 1
ATOM 2441 N N . LEU A 1 326 ? 7.819 10.324 -30.499 1.00 77.12 326 LEU A N 1
ATOM 2442 C CA . LEU A 1 326 ? 7.854 9.116 -29.674 1.00 77.12 326 LEU A CA 1
ATOM 2443 C C . LEU A 1 326 ? 8.333 7.910 -30.492 1.00 77.12 326 LEU A C 1
ATOM 2445 O O . LEU A 1 326 ? 9.254 7.226 -30.061 1.00 77.12 326 LEU A O 1
ATOM 2449 N N . GLN A 1 327 ? 7.773 7.690 -31.685 1.00 82.38 327 GLN A N 1
ATOM 2450 C CA . GLN A 1 327 ? 8.195 6.606 -32.575 1.00 82.38 327 GLN A CA 1
ATOM 2451 C C . GLN A 1 327 ? 9.671 6.713 -32.961 1.00 82.38 327 GLN A C 1
ATOM 2453 O O . GLN A 1 327 ? 10.376 5.707 -32.934 1.00 82.38 327 GLN A O 1
ATOM 2458 N N . GLY A 1 328 ? 10.156 7.920 -33.268 1.00 83.75 328 GLY A N 1
ATOM 2459 C CA . GLY A 1 328 ? 11.568 8.155 -33.567 1.00 83.75 328 GLY A CA 1
ATOM 2460 C C . GLY A 1 328 ? 12.485 7.769 -32.405 1.00 83.75 328 GLY A C 1
ATOM 2461 O O . GLY A 1 328 ? 13.485 7.089 -32.618 1.00 83.75 328 GLY A O 1
ATOM 2462 N N . ARG A 1 329 ? 12.113 8.131 -31.172 1.00 78.69 329 ARG A N 1
ATOM 2463 C CA . ARG A 1 329 ? 12.869 7.765 -29.964 1.00 78.69 329 ARG A CA 1
ATOM 2464 C C . ARG A 1 329 ? 12.865 6.258 -29.716 1.00 78.69 329 ARG A C 1
ATOM 2466 O O . ARG A 1 329 ? 13.924 5.679 -29.521 1.00 78.69 329 ARG A O 1
ATOM 2473 N N . VAL A 1 330 ? 11.698 5.619 -29.805 1.00 75.06 330 VAL A N 1
ATOM 2474 C CA . VAL A 1 330 ? 11.568 4.161 -29.651 1.00 75.06 330 VAL A CA 1
ATOM 2475 C C . VAL A 1 330 ? 12.399 3.426 -30.708 1.00 75.06 330 VAL A C 1
ATOM 2477 O O . VAL A 1 330 ? 13.061 2.441 -30.399 1.00 75.06 330 VAL A O 1
ATOM 2480 N N . ALA A 1 331 ? 12.416 3.910 -31.953 1.00 81.00 331 ALA A N 1
ATOM 2481 C CA . ALA A 1 331 ? 13.240 3.328 -33.010 1.00 81.00 331 ALA A CA 1
ATOM 2482 C C . ALA A 1 331 ? 14.745 3.458 -32.716 1.00 81.00 331 ALA A C 1
ATOM 2484 O O . ALA A 1 331 ? 15.489 2.502 -32.939 1.00 81.00 331 ALA A O 1
ATOM 2485 N N . GLN A 1 332 ? 15.186 4.607 -32.190 1.00 81.50 332 GLN A N 1
ATOM 2486 C CA . GLN A 1 332 ? 16.572 4.815 -31.760 1.00 81.50 332 GLN A CA 1
ATOM 2487 C C . GLN A 1 332 ? 16.953 3.870 -30.615 1.00 81.50 332 GLN A C 1
ATOM 2489 O O . GLN A 1 332 ? 17.957 3.169 -30.726 1.00 81.50 332 GLN A O 1
ATOM 2494 N N . GLU A 1 333 ? 16.123 3.778 -29.575 1.00 77.06 333 GLU A N 1
ATOM 2495 C CA . GLU A 1 333 ? 16.336 2.873 -28.438 1.00 77.06 333 GLU A CA 1
ATOM 2496 C C . GLU A 1 333 ? 16.411 1.406 -28.889 1.00 77.06 333 GLU A C 1
ATOM 2498 O O . GLU A 1 333 ? 17.331 0.685 -28.508 1.00 77.06 333 GLU A O 1
ATOM 2503 N N . LEU A 1 334 ? 15.511 0.963 -29.777 1.00 76.81 334 LEU A N 1
ATOM 2504 C CA . LEU A 1 334 ? 15.546 -0.391 -30.346 1.00 76.81 334 LEU A CA 1
ATOM 2505 C C . LEU A 1 334 ? 16.825 -0.658 -31.151 1.00 76.81 334 LEU A C 1
ATOM 2507 O O . LEU A 1 334 ? 17.360 -1.772 -31.133 1.00 76.81 334 LEU A O 1
ATOM 2511 N N . GLU A 1 335 ? 17.325 0.340 -31.880 1.00 83.56 335 GLU A N 1
ATOM 2512 C CA . GLU A 1 335 ? 18.568 0.210 -32.631 1.00 83.56 335 GLU A CA 1
ATOM 2513 C C . GLU A 1 335 ? 19.792 0.128 -31.708 1.00 83.56 335 GLU A C 1
ATOM 2515 O O . GLU A 1 335 ? 20.690 -0.686 -31.954 1.00 83.56 335 GLU A O 1
ATOM 2520 N N . GLU A 1 336 ? 19.827 0.933 -30.648 1.00 81.56 336 GLU A N 1
ATOM 2521 C CA . GLU A 1 336 ? 20.860 0.891 -29.612 1.00 81.56 336 GLU A CA 1
ATOM 2522 C C . GLU A 1 336 ? 20.857 -0.447 -28.868 1.00 81.56 336 GLU A C 1
ATOM 2524 O O . GLU A 1 336 ? 21.907 -1.082 -28.743 1.00 81.56 336 GLU A O 1
ATOM 2529 N N . ASP A 1 337 ? 19.684 -0.942 -28.478 1.00 76.06 337 ASP A N 1
ATOM 2530 C CA . ASP A 1 337 ? 19.512 -2.254 -27.858 1.00 76.06 337 ASP A CA 1
ATOM 2531 C C . ASP A 1 337 ? 19.976 -3.385 -28.781 1.00 76.06 337 ASP A C 1
ATOM 2533 O O . ASP A 1 337 ? 20.677 -4.304 -28.346 1.00 76.06 337 ASP A O 1
ATOM 2537 N N . ARG A 1 338 ? 19.656 -3.309 -30.079 1.00 80.44 338 ARG A N 1
ATOM 2538 C CA . ARG A 1 338 ? 20.146 -4.269 -31.079 1.00 80.44 338 ARG A CA 1
ATOM 2539 C C . ARG A 1 338 ? 21.671 -4.237 -31.179 1.00 80.44 338 ARG A C 1
ATOM 2541 O O . ARG A 1 338 ? 22.299 -5.297 -31.211 1.00 80.44 338 ARG A O 1
ATOM 2548 N N . LYS A 1 339 ? 22.280 -3.045 -31.209 1.00 84.38 339 LYS A N 1
ATOM 2549 C CA . LYS A 1 339 ? 23.746 -2.879 -31.212 1.00 84.38 339 LYS A CA 1
ATOM 2550 C C . LYS A 1 339 ? 24.368 -3.449 -29.934 1.00 84.38 339 LYS A C 1
ATOM 2552 O O . LYS A 1 339 ? 25.389 -4.134 -30.023 1.00 84.38 339 LYS A O 1
ATOM 2557 N N . ARG A 1 340 ? 23.743 -3.227 -28.772 1.00 79.88 340 ARG A N 1
ATOM 2558 C CA . ARG A 1 340 ? 24.186 -3.759 -27.475 1.00 79.88 340 ARG A CA 1
ATOM 2559 C C . ARG A 1 340 ? 24.149 -5.285 -27.454 1.00 79.88 340 ARG A C 1
ATOM 2561 O O . ARG A 1 340 ? 25.186 -5.893 -27.201 1.00 79.88 340 ARG A O 1
ATOM 2568 N N . ARG A 1 341 ? 23.018 -5.901 -27.821 1.00 76.12 341 ARG A N 1
ATOM 2569 C CA . ARG A 1 341 ? 22.878 -7.369 -27.903 1.00 76.12 341 ARG A CA 1
ATOM 2570 C C . ARG A 1 341 ? 23.898 -7.982 -28.858 1.00 76.12 341 ARG A C 1
ATOM 2572 O O . ARG A 1 341 ? 24.556 -8.957 -28.516 1.00 76.12 341 ARG A O 1
ATOM 2579 N N . TYR A 1 342 ? 24.106 -7.364 -30.022 1.00 81.38 342 TYR A N 1
ATOM 2580 C CA . TYR A 1 342 ? 25.126 -7.815 -30.968 1.00 81.38 342 TYR A CA 1
ATOM 2581 C C . TYR A 1 342 ? 26.548 -7.744 -30.378 1.00 81.38 342 TYR A C 1
ATOM 2583 O O . TYR A 1 342 ? 27.354 -8.659 -30.561 1.00 81.38 342 TYR A O 1
ATOM 2591 N N . ALA A 1 343 ? 26.872 -6.677 -29.639 1.00 79.94 343 ALA A N 1
ATOM 2592 C CA . ALA A 1 343 ? 28.159 -6.542 -28.960 1.00 79.94 343 ALA A CA 1
ATOM 2593 C C . ALA A 1 343 ? 28.336 -7.566 -27.822 1.00 79.94 343 ALA A C 1
ATOM 2595 O O . ALA A 1 343 ? 29.429 -8.117 -27.667 1.00 79.94 343 ALA A O 1
ATOM 2596 N N . GLU A 1 344 ? 27.282 -7.847 -27.055 1.00 78.81 344 GLU A N 1
ATOM 2597 C CA . GLU A 1 344 ? 27.255 -8.869 -26.002 1.00 78.81 344 GLU A CA 1
ATOM 2598 C C . GLU A 1 344 ? 27.442 -10.277 -26.576 1.00 78.81 344 GLU A C 1
ATOM 2600 O O . GLU A 1 344 ? 28.325 -11.005 -26.123 1.00 78.81 344 GLU A O 1
ATOM 2605 N N . GLU A 1 345 ? 26.713 -10.634 -27.636 1.00 79.50 345 GLU A N 1
ATOM 2606 C CA . GLU A 1 345 ? 26.883 -11.910 -28.340 1.00 79.50 345 GLU A CA 1
ATOM 2607 C C . GLU A 1 345 ? 28.302 -12.072 -28.893 1.00 79.50 345 GLU A C 1
ATOM 2609 O O . GLU A 1 345 ? 28.905 -13.143 -28.786 1.00 79.50 345 GLU A O 1
ATOM 2614 N N . LYS A 1 346 ? 28.868 -11.003 -29.468 1.00 81.19 346 LYS A N 1
ATOM 2615 C CA . LYS A 1 346 ? 30.243 -11.009 -29.977 1.00 81.19 346 LYS A CA 1
ATOM 2616 C C . LYS A 1 346 ? 31.262 -11.189 -28.847 1.00 81.19 346 LYS A C 1
ATOM 2618 O O . LYS A 1 346 ? 32.225 -11.935 -29.020 1.00 81.19 346 LYS A O 1
ATOM 2623 N N . ARG A 1 347 ? 31.055 -10.547 -27.691 1.00 77.19 347 ARG A N 1
ATOM 2624 C CA . ARG A 1 347 ? 31.890 -10.732 -26.490 1.00 77.19 347 ARG A CA 1
ATOM 2625 C C . ARG A 1 347 ? 31.782 -12.154 -25.940 1.00 77.19 347 ARG A C 1
ATOM 2627 O O . ARG A 1 347 ? 32.816 -12.754 -25.667 1.00 77.19 347 ARG A O 1
ATOM 2634 N N . ALA A 1 348 ? 30.574 -12.709 -25.843 1.00 74.38 348 ALA A N 1
ATOM 2635 C CA . ALA A 1 348 ? 30.342 -14.074 -25.375 1.00 74.38 348 ALA A CA 1
ATOM 2636 C C . ALA A 1 348 ? 31.023 -15.109 -26.287 1.00 74.38 348 ALA A C 1
ATOM 2638 O O . ALA A 1 348 ? 31.781 -15.951 -25.809 1.00 74.38 348 ALA A O 1
ATOM 2639 N N . LYS A 1 349 ? 30.858 -14.987 -27.612 1.00 74.25 349 LYS A N 1
ATOM 2640 C CA . LYS A 1 349 ? 31.546 -15.842 -28.599 1.00 74.25 349 LYS A CA 1
ATOM 2641 C C . LYS A 1 349 ? 33.072 -15.682 -28.545 1.00 74.25 349 LYS A C 1
ATOM 2643 O O . LYS A 1 349 ? 33.797 -16.667 -28.653 1.00 74.25 349 LYS A O 1
ATOM 2648 N N . GLY A 1 350 ? 33.568 -14.462 -28.324 1.00 69.00 350 GLY A N 1
ATOM 2649 C CA . GLY A 1 350 ? 34.997 -14.183 -28.145 1.00 69.00 350 GLY A CA 1
ATOM 2650 C C . GLY A 1 350 ? 35.599 -14.755 -26.853 1.00 69.00 350 GLY A C 1
ATOM 2651 O O . GLY A 1 350 ? 36.788 -15.069 -26.832 1.00 69.00 350 GLY A O 1
ATOM 2652 N N . LEU A 1 351 ? 34.795 -14.921 -25.796 1.00 57.44 351 LEU A N 1
ATOM 2653 C CA . LEU A 1 351 ? 35.196 -15.586 -24.551 1.00 57.44 351 LEU A CA 1
ATOM 2654 C C . LEU A 1 351 ? 35.253 -17.113 -24.722 1.00 57.44 351 LEU A C 1
ATOM 2656 O O . LEU A 1 351 ? 36.219 -17.740 -24.295 1.00 57.44 351 LEU A O 1
ATOM 2660 N N . PHE A 1 352 ? 34.265 -17.700 -25.408 1.00 53.84 352 PHE A N 1
ATOM 2661 C CA . PHE A 1 352 ? 34.226 -19.139 -25.703 1.00 53.84 352 PHE A CA 1
ATOM 2662 C C . PHE A 1 352 ? 35.373 -19.600 -26.615 1.00 53.84 352 PHE A C 1
ATOM 2664 O O . PHE A 1 352 ? 35.883 -20.701 -26.442 1.00 53.84 352 PHE A O 1
ATOM 2671 N N . GLY A 1 353 ? 35.843 -18.745 -27.529 1.00 51.91 353 GLY A N 1
ATOM 2672 C CA . GLY A 1 353 ? 37.011 -19.032 -28.373 1.00 51.91 353 GLY A CA 1
ATOM 2673 C C . GLY A 1 353 ? 38.370 -18.997 -27.654 1.00 51.91 353 GLY A C 1
ATOM 2674 O O . GLY A 1 353 ? 39.377 -19.333 -28.270 1.00 51.91 353 GLY A O 1
ATOM 2675 N N . LYS A 1 354 ? 38.427 -18.578 -26.379 1.00 51.09 354 LYS A N 1
ATOM 2676 C CA . LYS A 1 354 ? 39.667 -18.478 -25.580 1.00 51.09 354 LYS A CA 1
ATOM 2677 C C . LYS A 1 354 ? 39.794 -19.534 -24.477 1.00 51.09 354 LYS A C 1
ATOM 2679 O O . LYS A 1 354 ? 40.779 -19.510 -23.742 1.00 51.09 354 LYS A O 1
ATOM 2684 N N . LEU A 1 355 ? 38.839 -20.455 -24.350 1.00 44.28 355 LEU A N 1
ATOM 2685 C CA . LEU A 1 355 ? 38.970 -21.600 -23.448 1.00 44.28 355 LEU A CA 1
ATOM 2686 C C . LEU A 1 355 ? 39.941 -22.622 -24.070 1.00 44.28 355 LEU A C 1
ATOM 2688 O O . LEU A 1 355 ? 39.677 -23.095 -25.177 1.00 44.28 355 LEU A O 1
ATOM 2692 N N . PRO A 1 356 ? 41.069 -22.962 -23.415 1.00 45.22 356 PRO A N 1
ATOM 2693 C CA . PRO A 1 356 ? 41.980 -23.971 -23.934 1.00 45.22 356 PRO A CA 1
ATOM 2694 C C . PRO A 1 356 ? 41.262 -25.322 -23.977 1.00 45.22 356 PRO A C 1
ATOM 2696 O O . PRO A 1 356 ? 40.725 -25.790 -22.973 1.00 45.22 356 PRO A O 1
ATOM 2699 N N . ILE A 1 357 ? 41.251 -25.942 -25.158 1.00 50.22 357 ILE A N 1
ATOM 2700 C CA . ILE A 1 357 ? 40.783 -27.313 -25.358 1.00 50.22 357 ILE A CA 1
ATOM 2701 C C . ILE A 1 357 ? 41.721 -28.218 -24.551 1.00 50.22 357 ILE A C 1
ATOM 2703 O O . ILE A 1 357 ? 42.851 -28.472 -24.965 1.00 50.22 357 ILE A O 1
ATOM 2707 N N . PHE A 1 358 ? 41.276 -28.679 -23.380 1.00 43.84 358 PHE A N 1
ATOM 2708 C CA . PHE A 1 358 ? 41.945 -29.766 -22.671 1.00 43.84 358 PHE A CA 1
ATOM 2709 C C . PHE A 1 358 ? 41.768 -31.033 -23.507 1.00 43.84 358 PHE A C 1
ATOM 2711 O O . PHE A 1 358 ? 40.717 -31.671 -23.505 1.00 43.84 358 PHE A O 1
ATOM 2718 N N . ASN A 1 359 ? 42.801 -31.346 -24.283 1.00 40.88 359 ASN A N 1
ATOM 2719 C CA . ASN A 1 359 ? 42.879 -32.550 -25.087 1.00 40.88 359 ASN A CA 1
ATOM 2720 C C . ASN A 1 359 ? 43.033 -33.743 -24.129 1.00 40.88 359 ASN A C 1
ATOM 2722 O O . ASN A 1 359 ? 44.104 -33.966 -23.568 1.00 40.88 359 ASN A O 1
ATOM 2726 N N . GLN A 1 360 ? 41.949 -34.481 -23.896 1.00 45.38 360 GLN A N 1
ATOM 2727 C CA . GLN A 1 360 ? 42.001 -35.791 -23.252 1.00 45.38 360 GLN A CA 1
ATOM 2728 C C . GLN A 1 360 ? 42.532 -36.793 -24.285 1.00 45.38 360 GLN A C 1
ATOM 2730 O O . GLN A 1 360 ? 41.804 -37.222 -25.180 1.00 45.38 360 GLN A O 1
ATOM 2735 N N . GLN A 1 361 ? 43.808 -37.161 -24.173 1.00 44.34 361 GLN A N 1
ATOM 2736 C CA . GLN A 1 361 ? 44.342 -38.371 -24.792 1.00 44.34 361 GLN A CA 1
ATOM 2737 C C . GLN A 1 361 ? 44.855 -39.329 -23.714 1.00 44.34 361 GLN A C 1
ATOM 2739 O O . GLN A 1 361 ? 45.357 -38.906 -22.675 1.00 44.34 361 GLN A O 1
ATOM 2744 N N . ARG A 1 362 ? 44.590 -40.605 -24.003 1.00 39.78 362 ARG A N 1
ATOM 2745 C CA . ARG A 1 362 ? 44.886 -41.830 -23.258 1.00 39.78 362 ARG A CA 1
ATOM 2746 C C . ARG A 1 362 ? 46.361 -42.031 -22.951 1.00 39.78 362 ARG A C 1
ATOM 2748 O O . ARG A 1 362 ? 47.183 -41.596 -23.787 1.00 39.78 362 ARG A O 1
#

Sequence (362 aa):
MNESERSVLSAATTAELVLFTVHDRIIGSIIGSALGDAIGLYTEFLSAQTSRDSYPTRRFTLSPRGQATPFRIDYHRSPTHPATGPTTPTMPACSSSPFCTAAAPNRRRTPLTSPPGSPHAHPPLGPMCIGKTQAETFDRAAALSVITHVDPRCVVSCAIGTDLIRGLLLGEYVSEADVDAPPLDLDEFNRHARAPTLEALQLDDSQKIGYVYKCLGTGILCLRLAMRALADPAASLRTRIGLFERLITDLIMWGGDADTNACFAGAILGAYLGYGALPTHWTDGPLRTLGVGAGAYDGKLDKDTAVDGGRGLLTKDQMEERFMRLQGRVAQELEEDRKRRYAEEKRAKGLFGKLPIFNQQR

Organism: NCBI:txid1442378

InterPro domains:
  IPR005502 ADP-ribosylation/Crystallin J1 [PF03747] (123-281)
  IPR036705 ADP-ribosylation/Crystallin J1 superfamily [G3DSA:1.10.4080.10] (20-289)
  IPR036705 ADP-ribosylation/Crystallin J1 superfamily [SSF101478] (21-284)
  IPR050792 ADP-ribosylglycohydrolase-like [PTHR16222] (21-285)

Foldseek 3Di:
DDPPPPPDDDPVRVVVVLVVLLVLLLCQLQVLLVLQLVLLQLFALHALVRLCVQCVVLDAFPDDPVPGRARDDDPVQPDPDPPDPDDRRDDPDPPPPLLPDDDDAPPDDDPDDDDLDFLQQNLNLLVVCLVDDLVVLLVVQLVVQCSPHPPVLSSVLNSLLSPLLNCLSVVVDQALVSQPDDPPPDVVLCQQLVPQDLVSLQQNPPVQQSPHSSLSSLLNNLLNVLRVQCPPPPDDPVSLLCSSSVSSSVQSSNGGNSSSSSSSNSSSSSSNSGNNSYDCSSRVNVCVVVVNDDDDDDVVPQCCSPPCRVPDDDDPVRVVVVVVVVVVVVVVVVVVVVVVVVVVVVVVVVVVVPPDPPDDDD